Protein AF-A0A933LWR2-F1 (afdb_monomer_lite)

pLDDT: mean 73.99, std 21.01, range [32.38, 97.5]

Secondary structure (DSSP, 8-state):
----HHHHHHHHHHHTTSS-HHHHHHHHHHHHHHT-S-HHHHHHHTTSS-HHHHHHHHHHHHHHHHHHHHHHHHHHHHHTTSS-HHHHHHHHHHHHHHHHHH-PPPHHHHHHHTTSS-HHHHHHHHHHHHHHHHS-TT------PPPPPPP--------------STTTTTT-SS-GGGGSGGG--------------PPPPPPPPPPPPPPPPPPPPPPPPPPTT------PPPTTPPPPPPPPTT-------PPPPPPP--PPPPPPPPPPPPPPPPPPP-------

Foldseek 3Di:
DDDPPQVQLVVVCCVVVLAPPVRLVVLVVVCVVVVDDGSLVSCCVVVSDPPVSSVVSVVVVVLVVLVVVLVQLVVLCPVVVLADPVLLVVLVVVQVVCCVPPNGDRSVVSCVVVVSDDVVVSVVSVVVSVVVVPDDPPPPPDDDDDDDDDDDDDDDDDDDDDDDPVPVVVVPPPPDCVVVPPVVDDDDDDDDDDDDDDDDDDDDDDDDDDDDDPDDDDDDDDDDPPPPDPPPDDDPPDDDPDDDDPDDDPDPDDDPPDDPPDDDDDDDDDDDDDDDDDDDDDDDDDDDD

Sequence (289 aa):
MYEPPDLYVGRIAVYKGLVSLEAVRECLDELRRLARGTLAETLVARGLLTARVVESIQKARLLLQRRETDKALCEAALKRGLVGREALGRAIEEQKARYSREGYRSLVDLLVELGFLVWAQVESLERQVAAEKTSPPGAALALSPLPSPPVGASLSPGHPIGPDTDAFAAMVEGIPSDSLETWGSVPFASRPPTGPGGSLPPVSPPAPPLAPPPSPLAPPPPFPTWMGIPSALPPPGAAPPPAVPPGAPYGYGAYPPQPPPYVSPAPPPLAPGPPPLPPPKKRTRRRRR

Radius of gyration: 34.25 Å; chains: 1; bounding box: 91×75×99 Å

Structure (mmCIF, N/CA/C/O backbone):
data_AF-A0A933LWR2-F1
#
_entry.id   AF-A0A933LWR2-F1
#
loop_
_atom_site.group_PDB
_atom_site.id
_atom_site.type_symbol
_atom_site.label_atom_id
_atom_site.label_alt_id
_atom_site.label_comp_id
_atom_site.label_asym_id
_atom_site.label_entity_id
_atom_site.label_seq_id
_atom_site.pdbx_PDB_ins_code
_atom_site.Cartn_x
_atom_site.Cartn_y
_atom_site.Cartn_z
_atom_site.occupancy
_atom_site.B_iso_or_equiv
_atom_site.auth_seq_id
_atom_site.auth_comp_id
_atom_site.auth_asym_id
_atom_site.auth_atom_id
_atom_site.pdbx_PDB_model_num
ATOM 1 N N . MET A 1 1 ? -11.734 8.573 -8.642 1.00 46.00 1 MET A N 1
ATOM 2 C CA . MET A 1 1 ? -11.479 8.158 -10.040 1.00 46.00 1 MET A CA 1
ATOM 3 C C . MET A 1 1 ? -10.451 7.033 -10.027 1.00 46.00 1 MET A C 1
ATOM 5 O O . MET A 1 1 ? -9.487 7.153 -9.284 1.00 46.00 1 MET A O 1
ATOM 9 N N . TYR A 1 2 ? -10.654 5.934 -10.761 1.00 53.50 2 TYR A N 1
ATOM 10 C CA . TYR A 1 2 ? -9.651 4.863 -10.852 1.00 53.50 2 TYR A CA 1
ATOM 11 C C . TYR A 1 2 ? -8.592 5.260 -11.879 1.00 53.50 2 TYR A C 1
ATOM 13 O O . TYR A 1 2 ? -8.833 5.195 -13.082 1.00 53.50 2 TYR A O 1
ATOM 21 N N . GLU A 1 3 ? -7.432 5.705 -11.406 1.00 67.50 3 GLU A N 1
ATOM 22 C CA . GLU A 1 3 ? -6.283 5.925 -12.277 1.00 67.50 3 GLU A CA 1
ATOM 23 C C . GLU A 1 3 ? -5.780 4.562 -12.784 1.00 67.50 3 GLU A C 1
ATOM 25 O O . GLU A 1 3 ? -5.597 3.637 -11.978 1.00 67.50 3 GLU A O 1
ATOM 30 N N . PRO A 1 4 ? -5.586 4.388 -14.103 1.00 76.94 4 PRO A N 1
ATOM 31 C CA . PRO A 1 4 ? -5.108 3.128 -14.637 1.00 76.94 4 PRO A CA 1
ATOM 32 C C . PRO A 1 4 ? -3.735 2.790 -14.037 1.00 76.94 4 PRO A C 1
ATOM 34 O O . PRO A 1 4 ? -2.888 3.672 -13.859 1.00 76.94 4 PRO A O 1
ATOM 37 N N . PRO A 1 5 ? -3.503 1.505 -13.719 1.00 74.75 5 PRO A N 1
ATOM 38 C CA . PRO A 1 5 ? -2.351 1.056 -12.945 1.00 74.75 5 PRO A CA 1
ATOM 39 C C . PRO A 1 5 ? -0.999 1.449 -13.551 1.00 74.75 5 PRO A C 1
ATOM 41 O O . PRO A 1 5 ? -0.025 1.613 -12.817 1.00 74.75 5 PRO A O 1
ATOM 44 N N . ASP A 1 6 ? -0.964 1.626 -14.868 1.00 81.00 6 ASP A N 1
ATOM 45 C CA . ASP A 1 6 ? 0.243 1.905 -15.635 1.00 81.00 6 ASP A CA 1
ATOM 46 C C . ASP A 1 6 ? 0.705 3.361 -15.511 1.00 81.00 6 ASP A C 1
ATOM 48 O O . ASP A 1 6 ? 1.908 3.619 -15.478 1.00 81.00 6 ASP A O 1
ATOM 52 N N . LEU A 1 7 ? -0.223 4.316 -15.367 1.00 87.94 7 LEU A N 1
ATOM 53 C CA . LEU A 1 7 ? 0.121 5.738 -15.230 1.00 87.94 7 LEU A CA 1
ATOM 54 C C . LEU A 1 7 ? 0.794 6.037 -13.890 1.00 87.94 7 LEU A C 1
ATOM 56 O O . LEU A 1 7 ? 1.696 6.873 -13.819 1.00 87.94 7 LEU A O 1
ATOM 60 N N . TYR A 1 8 ? 0.429 5.287 -12.851 1.00 88.56 8 TYR A N 1
ATOM 61 C CA . TYR A 1 8 ? 1.014 5.424 -11.523 1.00 88.56 8 TYR A CA 1
ATOM 62 C C . TYR A 1 8 ? 2.534 5.204 -11.531 1.00 88.56 8 TYR A C 1
ATOM 64 O O . TYR A 1 8 ? 3.277 5.958 -10.899 1.00 88.56 8 TYR A O 1
ATOM 72 N N . VAL A 1 9 ? 3.011 4.198 -12.277 1.00 91.62 9 VAL A N 1
ATOM 73 C CA . VAL A 1 9 ? 4.448 3.891 -12.383 1.00 91.62 9 VAL A CA 1
ATOM 74 C C . VAL A 1 9 ? 5.190 5.033 -13.070 1.00 91.62 9 VAL A C 1
ATOM 76 O O . VAL A 1 9 ? 6.223 5.474 -12.568 1.00 91.62 9 VAL A O 1
ATOM 79 N N . GLY A 1 10 ? 4.632 5.557 -14.167 1.00 91.25 10 GLY A N 1
ATOM 80 C CA . GLY A 1 10 ? 5.184 6.717 -14.867 1.00 91.25 10 GLY A CA 1
ATOM 81 C C . GLY A 1 10 ? 5.260 7.951 -13.967 1.00 91.25 10 GLY A C 1
ATOM 82 O O . GLY A 1 10 ? 6.306 8.593 -13.892 1.00 91.25 10 GLY A O 1
ATOM 83 N N . ARG A 1 11 ? 4.195 8.241 -13.209 1.00 91.75 11 ARG A N 1
ATOM 84 C CA . ARG A 1 11 ? 4.161 9.384 -12.286 1.00 91.75 11 ARG A CA 1
ATOM 85 C C . ARG A 1 11 ? 5.209 9.271 -11.184 1.00 91.75 11 ARG A C 1
ATOM 87 O O . ARG A 1 11 ? 5.922 10.239 -10.933 1.00 91.75 11 ARG A O 1
ATOM 94 N N . ILE A 1 12 ? 5.330 8.110 -10.535 1.00 92.00 12 ILE A N 1
ATOM 95 C CA . ILE A 1 12 ? 6.345 7.917 -9.489 1.00 92.00 12 ILE A CA 1
ATOM 96 C C . ILE A 1 12 ? 7.756 8.008 -10.063 1.00 92.00 12 ILE A C 1
ATOM 98 O O . ILE A 1 12 ? 8.621 8.612 -9.431 1.00 92.00 12 ILE A O 1
ATOM 102 N N . ALA A 1 13 ? 7.990 7.447 -11.250 1.00 92.38 13 ALA A N 1
ATOM 103 C CA . ALA A 1 13 ? 9.289 7.526 -11.903 1.00 92.38 13 ALA A CA 1
ATOM 104 C C . ALA A 1 13 ? 9.706 8.981 -12.176 1.00 92.38 13 ALA A C 1
ATOM 106 O O . ALA A 1 13 ? 10.847 9.342 -11.891 1.00 92.38 13 ALA A O 1
ATOM 107 N N . VAL A 1 14 ? 8.777 9.828 -12.636 1.00 94.88 14 VAL A N 1
ATOM 108 C CA . VAL A 1 14 ? 9.021 11.268 -12.834 1.00 94.88 14 VAL A CA 1
ATOM 109 C C . VAL A 1 14 ? 9.229 11.985 -11.504 1.00 94.88 14 VAL A C 1
ATOM 111 O O . VAL A 1 14 ? 10.204 12.713 -11.345 1.00 94.88 14 VAL A O 1
ATOM 114 N N . TYR A 1 15 ? 8.360 11.744 -10.520 1.00 93.44 15 TYR A N 1
ATOM 115 C CA . TYR A 1 15 ? 8.446 12.381 -9.203 1.00 93.44 15 TYR A CA 1
ATOM 116 C C . TYR A 1 15 ? 9.764 12.069 -8.480 1.00 93.44 15 TYR A C 1
ATOM 118 O O . TYR A 1 15 ? 10.342 12.929 -7.823 1.00 93.44 15 TYR A O 1
ATOM 126 N N . LYS A 1 16 ? 10.268 10.839 -8.617 1.00 92.00 16 LYS A N 1
ATOM 127 C CA . LYS A 1 16 ? 11.558 10.418 -8.054 1.00 92.00 16 LYS A CA 1
ATOM 128 C C . LYS A 1 16 ? 12.762 10.824 -8.911 1.00 92.00 16 LYS A C 1
ATOM 130 O O . LYS A 1 16 ? 13.881 10.483 -8.542 1.00 92.00 16 LYS A O 1
ATOM 135 N N . GLY A 1 17 ? 12.551 11.513 -10.035 1.00 94.06 17 GLY A N 1
ATOM 136 C CA . GLY A 1 17 ? 13.617 11.922 -10.953 1.00 94.06 17 GLY A CA 1
ATOM 137 C C . GLY A 1 17 ? 14.320 10.753 -11.649 1.00 94.06 17 GLY A C 1
ATOM 138 O O . GLY A 1 17 ? 15.443 10.907 -12.112 1.00 94.06 17 GLY A O 1
ATOM 139 N N . LEU A 1 18 ? 13.686 9.576 -11.702 1.00 93.44 18 LEU A N 1
ATOM 140 C CA . LEU A 1 18 ? 14.246 8.378 -12.336 1.00 93.44 18 LEU A CA 1
ATOM 141 C C . LEU A 1 18 ? 14.130 8.441 -13.859 1.00 93.44 18 LEU A C 1
ATOM 143 O O . LEU A 1 18 ? 14.965 7.896 -14.571 1.00 93.44 18 LEU A O 1
ATOM 147 N N . VAL A 1 19 ? 13.072 9.085 -14.351 1.00 94.88 19 VAL A N 1
ATOM 148 C CA . VAL A 1 19 ? 12.774 9.229 -15.776 1.00 94.88 19 VAL A CA 1
ATOM 149 C C . VAL A 1 19 ? 12.281 10.651 -16.021 1.00 94.88 19 VAL A C 1
ATOM 151 O O . VAL A 1 19 ? 11.529 11.195 -15.212 1.00 94.88 19 VAL A O 1
ATOM 154 N N . SER A 1 20 ? 12.688 11.266 -17.131 1.00 96.12 20 SER A N 1
ATOM 155 C CA . SER A 1 20 ? 12.167 12.577 -17.518 1.00 96.12 20 SER A CA 1
ATOM 156 C C . SER A 1 20 ? 10.699 12.480 -17.944 1.00 96.12 20 SER A C 1
ATOM 158 O O . SER A 1 20 ? 10.240 11.462 -18.469 1.00 96.12 20 SER A O 1
ATOM 160 N N . LEU A 1 21 ? 9.946 13.567 -17.759 1.00 94.69 21 LEU A N 1
ATOM 161 C CA . LEU A 1 21 ? 8.554 13.636 -18.211 1.00 94.69 21 LEU A CA 1
ATOM 162 C C . LEU A 1 21 ? 8.436 13.392 -19.726 1.00 94.69 21 LEU A C 1
ATOM 164 O O . LEU A 1 21 ? 7.491 12.749 -20.179 1.00 94.69 21 LEU A O 1
ATOM 168 N N . GLU A 1 22 ? 9.407 13.879 -20.500 1.00 96.44 22 GLU A N 1
ATOM 169 C CA . GLU A 1 22 ? 9.480 13.689 -21.951 1.00 96.44 22 GLU A CA 1
ATOM 170 C C . GLU A 1 22 ? 9.646 12.215 -22.320 1.00 96.44 22 GLU A C 1
ATOM 172 O O . GLU A 1 22 ? 8.882 11.701 -23.133 1.00 96.44 22 GLU A O 1
ATOM 177 N N . ALA A 1 23 ? 10.546 11.496 -21.646 1.00 94.88 23 ALA A N 1
ATOM 178 C CA . ALA A 1 23 ? 10.748 10.074 -21.895 1.00 94.88 23 ALA A CA 1
ATOM 179 C C . ALA A 1 23 ? 9.494 9.245 -21.561 1.00 94.88 23 ALA A C 1
ATOM 181 O O . ALA A 1 23 ? 9.167 8.303 -22.284 1.00 94.88 23 ALA A O 1
ATOM 182 N N . VAL A 1 24 ? 8.741 9.613 -20.515 1.00 94.94 24 VAL A N 1
ATOM 183 C CA . VAL A 1 24 ? 7.447 8.972 -20.218 1.00 94.94 24 VAL A CA 1
ATOM 184 C C . VAL A 1 24 ? 6.411 9.260 -21.308 1.00 94.94 24 VAL A C 1
ATOM 186 O O . VAL A 1 24 ? 5.683 8.347 -21.701 1.00 94.94 24 VAL A O 1
ATOM 189 N N . ARG A 1 25 ? 6.350 10.494 -21.828 1.00 94.25 25 ARG A N 1
ATOM 190 C CA . ARG A 1 25 ? 5.450 10.857 -22.938 1.00 94.25 25 ARG A CA 1
ATOM 191 C C . ARG A 1 25 ? 5.766 10.061 -24.201 1.00 94.25 25 ARG A C 1
ATOM 193 O O . ARG A 1 25 ? 4.856 9.467 -24.769 1.00 94.25 25 ARG A O 1
ATOM 200 N N . GLU A 1 26 ? 7.039 9.964 -24.576 1.00 95.31 26 GLU A N 1
ATOM 201 C CA . GLU A 1 26 ? 7.461 9.150 -25.719 1.00 95.31 26 GLU A CA 1
ATOM 202 C C . GLU A 1 26 ? 7.068 7.678 -25.558 1.00 95.31 26 GLU A C 1
ATOM 204 O O . GLU A 1 26 ? 6.563 7.065 -26.497 1.00 95.31 26 GLU A O 1
ATOM 209 N N . CYS A 1 27 ? 7.249 7.112 -24.359 1.00 94.44 27 CYS A N 1
ATOM 210 C CA . CYS A 1 27 ? 6.855 5.730 -24.083 1.00 94.44 27 CYS A CA 1
ATOM 211 C C . CYS A 1 27 ? 5.338 5.529 -24.192 1.00 94.44 27 CYS A C 1
ATOM 213 O O . CYS A 1 27 ? 4.896 4.486 -24.667 1.00 94.44 27 CYS A O 1
ATOM 215 N N . LEU A 1 28 ? 4.532 6.508 -23.767 1.00 92.94 28 LEU A N 1
ATOM 216 C CA . LEU A 1 28 ? 3.073 6.467 -23.900 1.00 92.94 28 LEU A CA 1
ATOM 217 C C . LEU A 1 28 ? 2.621 6.573 -25.359 1.00 92.94 28 LEU A C 1
ATOM 219 O O . LEU A 1 28 ? 1.694 5.868 -25.761 1.00 92.94 28 LEU A O 1
ATOM 223 N N . ASP A 1 29 ? 3.268 7.418 -26.157 1.00 93.38 29 ASP A N 1
ATOM 224 C CA . ASP A 1 29 ? 2.978 7.518 -27.586 1.00 93.38 29 ASP A CA 1
ATOM 225 C C . ASP A 1 29 ? 3.373 6.232 -28.320 1.00 93.38 29 ASP A C 1
ATOM 227 O O . ASP A 1 29 ? 2.616 5.736 -29.155 1.00 93.38 29 ASP A O 1
ATOM 231 N N . GLU A 1 30 ? 4.499 5.618 -27.959 1.00 92.12 30 GLU A N 1
ATOM 232 C CA . GLU A 1 30 ? 4.903 4.310 -28.476 1.00 92.12 30 GLU A CA 1
ATOM 233 C C . GLU A 1 30 ? 3.924 3.199 -28.063 1.00 92.12 30 GLU A C 1
ATOM 235 O O . GLU A 1 30 ? 3.506 2.400 -28.903 1.00 92.12 30 GLU A O 1
ATOM 240 N N . LEU A 1 31 ? 3.451 3.209 -26.812 1.00 91.44 31 LEU A N 1
ATOM 241 C CA . LEU A 1 31 ? 2.421 2.290 -26.324 1.00 91.44 31 LEU A CA 1
ATOM 242 C C . LEU A 1 31 ? 1.109 2.429 -27.111 1.00 91.44 31 LEU A C 1
ATOM 244 O O . LEU A 1 31 ? 0.492 1.427 -27.472 1.00 91.44 31 LEU A O 1
ATOM 248 N N . ARG A 1 32 ? 0.702 3.664 -27.435 1.00 90.81 32 ARG A N 1
ATOM 249 C CA . ARG A 1 32 ? -0.470 3.941 -28.282 1.00 90.81 32 ARG A CA 1
ATOM 250 C C . ARG A 1 32 ? -0.280 3.445 -29.713 1.00 90.81 32 ARG A C 1
ATOM 252 O O . ARG A 1 32 ? -1.230 2.934 -30.297 1.00 90.81 32 ARG A O 1
ATOM 259 N N . ARG A 1 33 ? 0.928 3.571 -30.275 1.00 92.44 33 ARG A N 1
ATOM 260 C CA . ARG A 1 33 ? 1.246 3.098 -31.636 1.00 92.44 33 ARG A CA 1
ATOM 261 C C . ARG A 1 33 ? 1.260 1.576 -31.731 1.00 92.44 33 ARG A C 1
ATOM 263 O O . ARG A 1 33 ? 0.787 1.031 -32.723 1.00 92.44 33 ARG A O 1
ATOM 270 N N . LEU A 1 34 ? 1.800 0.899 -30.720 1.00 90.31 34 LEU A N 1
ATOM 271 C CA . LEU A 1 34 ? 1.896 -0.563 -30.680 1.00 90.31 34 LEU A CA 1
ATOM 272 C C . LEU A 1 34 ? 0.611 -1.230 -30.165 1.00 90.31 34 LEU A C 1
ATOM 274 O O . LEU A 1 34 ? 0.403 -2.417 -30.418 1.00 90.31 34 LEU A O 1
ATOM 278 N N . ALA A 1 35 ? -0.240 -0.476 -29.459 1.00 86.44 35 ALA A N 1
ATOM 279 C CA . ALA A 1 35 ? -1.489 -0.917 -28.833 1.00 86.44 35 ALA A CA 1
ATOM 280 C C . ALA A 1 35 ? -1.334 -2.179 -27.957 1.00 86.44 35 ALA A C 1
ATOM 282 O O . ALA A 1 35 ? -2.263 -2.982 -27.838 1.00 86.44 35 ALA A O 1
ATOM 283 N N . ARG A 1 36 ? -0.141 -2.398 -27.386 1.00 84.88 36 ARG A N 1
ATOM 284 C CA . ARG A 1 36 ? 0.216 -3.605 -26.628 1.00 84.88 36 ARG A CA 1
ATOM 285 C C . ARG A 1 36 ? 1.242 -3.300 -25.542 1.00 84.88 36 ARG A C 1
ATOM 287 O O . ARG A 1 36 ? 2.160 -2.521 -25.775 1.00 84.88 36 ARG A O 1
ATOM 294 N N . GLY A 1 37 ? 1.109 -4.006 -24.420 1.00 87.75 37 GLY A N 1
ATOM 295 C CA . GLY A 1 37 ? 2.012 -3.938 -23.269 1.00 87.75 37 GLY A CA 1
ATOM 296 C C . GLY A 1 37 ? 1.536 -2.974 -22.187 1.00 87.75 37 GLY A C 1
ATOM 297 O O . GLY A 1 37 ? 0.473 -2.361 -22.299 1.00 87.75 37 GLY A O 1
ATOM 298 N N . THR A 1 38 ? 2.337 -2.851 -21.136 1.00 92.88 38 THR A N 1
ATOM 299 C CA . THR A 1 38 ? 2.158 -1.853 -20.072 1.00 92.88 38 THR A CA 1
ATOM 300 C C . THR A 1 38 ? 3.220 -0.760 -20.182 1.00 92.88 38 THR A C 1
ATOM 302 O O . THR A 1 38 ? 4.317 -0.992 -20.693 1.00 92.88 38 THR A O 1
ATOM 305 N N . LEU A 1 39 ? 2.944 0.446 -19.668 1.00 93.06 39 LEU A N 1
ATOM 306 C CA . LEU A 1 39 ? 3.945 1.527 -19.641 1.00 93.06 39 LEU A CA 1
ATOM 307 C C . LEU A 1 39 ? 5.236 1.084 -18.930 1.00 93.06 39 LEU A C 1
ATOM 309 O O . LEU A 1 39 ? 6.336 1.446 -19.343 1.00 93.06 39 LEU A O 1
ATOM 313 N N . ALA A 1 40 ? 5.098 0.278 -17.875 1.00 93.69 40 ALA A N 1
ATOM 314 C CA . ALA A 1 40 ? 6.221 -0.261 -17.123 1.00 93.69 40 ALA A CA 1
ATOM 315 C C . ALA A 1 40 ? 7.123 -1.159 -17.988 1.00 93.69 40 ALA A C 1
ATOM 317 O O . ALA A 1 40 ? 8.344 -1.022 -17.934 1.00 93.69 40 ALA A O 1
ATOM 318 N N . GLU A 1 41 ? 6.541 -2.030 -18.816 1.00 94.38 41 GLU A N 1
ATOM 319 C CA . GLU A 1 41 ? 7.289 -2.874 -19.754 1.00 94.38 41 GLU A CA 1
ATOM 320 C C . GLU A 1 41 ? 8.050 -2.039 -20.784 1.00 94.38 41 GLU A C 1
ATOM 322 O O . GLU A 1 41 ? 9.229 -2.297 -21.017 1.00 94.38 41 GLU A O 1
ATOM 327 N N . THR A 1 42 ? 7.423 -1.003 -21.351 1.00 94.69 42 THR A N 1
ATOM 328 C CA . THR A 1 42 ? 8.072 -0.113 -22.329 1.00 94.69 42 THR A CA 1
ATOM 329 C C . THR A 1 42 ? 9.241 0.656 -21.710 1.00 94.69 42 THR A C 1
ATOM 331 O O . THR A 1 42 ? 10.313 0.752 -22.311 1.00 94.69 42 THR A O 1
ATOM 334 N N . LEU A 1 43 ? 9.077 1.157 -20.480 1.00 94.62 43 LEU A N 1
ATOM 335 C CA . LEU A 1 43 ? 10.143 1.848 -19.746 1.00 94.62 43 LEU A CA 1
ATOM 336 C C . LEU A 1 43 ? 11.324 0.920 -19.426 1.00 94.62 43 LEU A C 1
ATOM 338 O O . LEU A 1 43 ? 12.477 1.351 -19.486 1.00 94.62 43 LEU A O 1
ATOM 342 N N . VAL A 1 44 ? 11.054 -0.353 -19.122 1.00 96.50 44 VAL A N 1
ATOM 343 C CA . VAL A 1 44 ? 12.098 -1.367 -18.904 1.00 96.50 44 VAL A CA 1
ATOM 344 C C . VAL A 1 44 ? 12.773 -1.761 -20.214 1.00 96.50 44 VAL A C 1
ATOM 346 O O . VAL A 1 44 ? 13.997 -1.853 -20.262 1.00 96.50 44 VAL A O 1
ATOM 349 N N . ALA A 1 45 ? 12.008 -1.936 -21.293 1.00 94.69 45 ALA A N 1
ATOM 350 C CA . ALA A 1 45 ? 12.536 -2.280 -22.612 1.00 94.69 45 ALA A CA 1
ATOM 351 C C . ALA A 1 45 ? 13.483 -1.200 -23.162 1.00 94.69 45 ALA A C 1
ATOM 353 O O . ALA A 1 45 ? 14.484 -1.525 -23.794 1.00 94.69 45 ALA A O 1
ATOM 354 N N . ARG A 1 46 ? 13.208 0.078 -22.868 1.00 94.56 46 ARG A N 1
ATOM 355 C CA . ARG A 1 46 ? 14.087 1.210 -23.204 1.00 94.56 46 ARG A CA 1
ATOM 356 C C . ARG A 1 46 ? 15.280 1.384 -22.258 1.00 94.56 46 ARG A C 1
ATOM 358 O O . ARG A 1 46 ? 16.097 2.272 -22.476 1.00 94.56 46 ARG A O 1
ATOM 365 N N . GLY A 1 47 ? 15.383 0.576 -21.202 1.00 95.94 47 GLY A N 1
ATOM 366 C CA . GLY A 1 47 ? 16.445 0.693 -20.200 1.00 95.94 47 GLY A CA 1
ATOM 367 C C . GLY A 1 47 ? 16.340 1.939 -19.314 1.00 95.94 47 GLY A C 1
ATOM 368 O O . GLY A 1 47 ? 17.294 2.259 -18.613 1.00 95.94 47 GLY A O 1
ATOM 369 N N . LEU A 1 48 ? 15.194 2.633 -19.325 1.00 95.88 48 LEU A N 1
ATOM 370 C CA . LEU A 1 48 ? 14.946 3.817 -18.492 1.00 95.88 48 LEU A CA 1
ATOM 371 C C . LEU A 1 48 ? 14.662 3.429 -17.038 1.00 95.88 48 LEU A C 1
ATOM 373 O O . LEU A 1 48 ? 15.006 4.155 -16.111 1.00 95.88 48 LEU A O 1
ATOM 377 N N . LEU A 1 49 ? 14.039 2.268 -16.836 1.00 96.06 49 LEU A N 1
ATOM 378 C CA . LEU A 1 49 ? 13.823 1.672 -15.524 1.00 96.06 49 LEU A CA 1
ATOM 379 C C . LEU A 1 49 ? 14.379 0.251 -15.495 1.00 96.06 49 LEU A C 1
ATOM 381 O O . LEU A 1 49 ? 14.315 -0.487 -16.474 1.00 96.06 49 LEU A O 1
ATOM 385 N N . THR A 1 50 ? 14.879 -0.171 -14.337 1.00 96.56 50 THR A N 1
ATOM 386 C CA . THR A 1 50 ? 15.194 -1.585 -14.108 1.00 96.56 50 THR A CA 1
ATOM 387 C C . THR A 1 50 ? 13.956 -2.320 -13.603 1.00 96.56 50 THR A C 1
ATOM 389 O O . THR A 1 50 ? 13.134 -1.750 -12.882 1.00 96.56 50 THR A O 1
ATOM 392 N N . ALA A 1 51 ? 13.841 -3.616 -13.911 1.00 94.62 51 ALA A N 1
ATOM 393 C CA . ALA A 1 51 ? 12.735 -4.448 -13.425 1.00 94.62 51 ALA A CA 1
ATOM 394 C C . ALA A 1 51 ? 12.593 -4.409 -11.888 1.00 94.62 51 ALA A C 1
ATOM 396 O O . ALA A 1 51 ? 11.482 -4.386 -11.367 1.00 94.62 51 ALA A O 1
ATOM 397 N N . ARG A 1 52 ? 13.716 -4.296 -11.160 1.00 94.50 52 ARG A N 1
ATOM 398 C CA . ARG A 1 52 ? 13.736 -4.150 -9.693 1.00 94.50 52 ARG A CA 1
ATOM 399 C C . ARG A 1 52 ? 13.071 -2.859 -9.210 1.00 94.50 52 ARG A C 1
ATOM 401 O O . ARG A 1 52 ? 12.413 -2.863 -8.174 1.00 94.50 52 ARG A O 1
ATOM 408 N N . VAL A 1 53 ? 13.248 -1.759 -9.940 1.00 94.12 53 VAL A N 1
ATOM 409 C CA . VAL A 1 53 ? 12.628 -0.467 -9.610 1.00 94.12 53 VAL A CA 1
ATOM 410 C C . VAL A 1 53 ? 11.132 -0.499 -9.902 1.00 94.12 53 VAL A C 1
ATOM 412 O O . VAL A 1 53 ? 10.340 -0.007 -9.109 1.00 94.12 53 VAL A O 1
ATOM 415 N N . VAL A 1 54 ? 10.719 -1.130 -11.001 1.00 93.94 54 VAL A N 1
ATOM 416 C CA . VAL A 1 54 ? 9.289 -1.335 -11.271 1.00 93.94 54 VAL A CA 1
ATOM 417 C C . VAL A 1 54 ? 8.645 -2.166 -10.159 1.00 93.94 54 VAL A C 1
ATOM 419 O O . VAL A 1 54 ? 7.599 -1.783 -9.636 1.00 93.94 54 VAL A O 1
ATOM 422 N N . GLU A 1 55 ? 9.291 -3.255 -9.740 1.00 93.06 55 GLU A N 1
ATOM 423 C CA . GLU A 1 55 ? 8.805 -4.100 -8.647 1.00 93.06 55 GLU A CA 1
ATOM 424 C C . GLU A 1 55 ? 8.712 -3.326 -7.320 1.00 93.06 55 GLU A C 1
ATOM 426 O O . GLU A 1 55 ? 7.729 -3.463 -6.589 1.00 93.06 55 GLU A O 1
ATOM 431 N N . SER A 1 56 ? 9.691 -2.469 -7.005 1.00 91.81 56 SER A N 1
ATOM 432 C CA . SER A 1 56 ? 9.652 -1.656 -5.784 1.00 91.81 56 SER A CA 1
ATOM 433 C C . SER A 1 56 ? 8.529 -0.614 -5.811 1.00 91.81 56 SER A C 1
ATOM 435 O O . SER A 1 56 ? 7.847 -0.435 -4.801 1.00 91.81 56 SER A O 1
ATOM 437 N N . ILE A 1 57 ? 8.268 0.011 -6.964 1.00 90.81 57 ILE A N 1
ATOM 438 C CA . ILE A 1 57 ? 7.148 0.945 -7.155 1.00 90.81 57 ILE A CA 1
ATOM 439 C C . ILE A 1 57 ? 5.804 0.221 -6.999 1.00 90.81 57 ILE A C 1
ATOM 441 O O . ILE A 1 57 ? 4.904 0.723 -6.323 1.00 90.81 57 ILE A O 1
ATOM 445 N N . GLN A 1 58 ? 5.662 -0.974 -7.576 1.00 90.94 58 GLN A N 1
ATOM 446 C CA . GLN A 1 58 ? 4.450 -1.784 -7.430 1.00 90.94 58 GLN A CA 1
ATOM 447 C C . GLN A 1 58 ? 4.220 -2.209 -5.975 1.00 90.94 58 GLN A C 1
ATOM 449 O O . GLN A 1 58 ? 3.105 -2.076 -5.468 1.00 90.94 58 GLN A O 1
ATOM 454 N N . LYS A 1 59 ? 5.272 -2.641 -5.265 1.00 89.56 59 LYS A N 1
ATOM 455 C CA . LYS A 1 59 ? 5.200 -2.936 -3.824 1.00 89.56 59 LYS A CA 1
ATOM 456 C C . LYS A 1 59 ? 4.784 -1.706 -3.019 1.00 89.56 59 LYS A C 1
ATOM 458 O O . LYS A 1 59 ? 3.898 -1.809 -2.176 1.00 89.56 59 LYS A O 1
ATOM 463 N N . ALA A 1 60 ? 5.366 -0.540 -3.304 1.00 87.94 60 ALA A N 1
ATOM 464 C CA . ALA A 1 60 ? 4.998 0.710 -2.642 1.00 87.94 60 ALA A CA 1
ATOM 465 C C . ALA A 1 60 ? 3.519 1.064 -2.863 1.00 87.94 60 ALA A C 1
ATOM 467 O O . ALA A 1 60 ? 2.830 1.442 -1.918 1.00 87.94 60 ALA A O 1
ATOM 468 N N . ARG A 1 61 ? 3.002 0.868 -4.081 1.00 88.94 61 ARG A N 1
ATOM 469 C CA . ARG A 1 61 ? 1.582 1.072 -4.388 1.00 88.94 61 ARG A CA 1
ATOM 470 C C . ARG A 1 61 ? 0.672 0.152 -3.580 1.00 88.94 61 ARG A C 1
ATOM 472 O O . ARG A 1 61 ? -0.305 0.626 -3.012 1.00 88.94 61 ARG A O 1
ATOM 479 N N . LEU A 1 62 ? 0.984 -1.144 -3.523 1.00 88.94 62 LEU A N 1
ATOM 480 C CA . LEU A 1 62 ? 0.195 -2.109 -2.751 1.00 88.94 62 LEU A CA 1
ATOM 481 C C . LEU A 1 62 ? 0.177 -1.750 -1.261 1.00 88.94 62 LEU A C 1
ATOM 483 O O . LEU A 1 62 ? -0.864 -1.845 -0.617 1.00 88.94 62 LEU A O 1
ATOM 487 N N . LEU A 1 63 ? 1.307 -1.285 -0.722 1.00 88.31 63 LEU A N 1
ATOM 488 C CA . LEU A 1 63 ? 1.384 -0.806 0.658 1.00 88.31 63 LEU A CA 1
ATOM 489 C C . LEU A 1 63 ? 0.525 0.441 0.890 1.00 88.31 63 LEU A C 1
ATOM 491 O O . LEU A 1 63 ? -0.156 0.517 1.908 1.00 88.31 63 LEU A O 1
ATOM 495 N N . LEU A 1 64 ? 0.526 1.399 -0.040 1.00 88.81 64 LEU A N 1
ATOM 496 C CA . LEU A 1 64 ? -0.327 2.588 0.049 1.00 88.81 64 LEU A CA 1
ATOM 497 C C . LEU A 1 64 ? -1.810 2.224 -0.023 1.00 88.81 64 LEU A C 1
ATOM 499 O O . LEU A 1 64 ? -2.577 2.658 0.829 1.00 88.81 64 LEU A O 1
ATOM 503 N N . GLN A 1 65 ? -2.192 1.350 -0.953 1.00 90.06 65 GLN A N 1
ATOM 504 C CA . GLN A 1 65 ? -3.563 0.856 -1.049 1.00 90.06 65 GLN A CA 1
ATOM 505 C C . GLN A 1 65 ? -3.992 0.145 0.243 1.00 90.06 65 GLN A C 1
ATOM 507 O O . GLN A 1 65 ? -5.099 0.365 0.726 1.00 90.06 65 GLN A O 1
ATOM 512 N N . ARG A 1 66 ? -3.102 -0.659 0.844 1.00 90.56 66 ARG A N 1
ATOM 513 C CA . ARG A 1 66 ? -3.363 -1.316 2.133 1.00 90.56 66 ARG A CA 1
ATOM 514 C C . ARG A 1 66 ? -3.505 -0.309 3.280 1.00 90.56 66 ARG A C 1
ATOM 516 O O . ARG A 1 66 ? -4.361 -0.479 4.140 1.00 90.56 66 ARG A O 1
ATOM 523 N N . ARG A 1 67 ? -2.717 0.770 3.282 1.00 90.25 67 ARG A N 1
ATOM 524 C CA . ARG A 1 67 ? -2.858 1.869 4.255 1.00 90.25 67 ARG A CA 1
ATOM 525 C C . ARG A 1 67 ? -4.176 2.616 4.096 1.00 90.25 67 ARG A C 1
ATOM 527 O O . ARG A 1 67 ? -4.800 2.948 5.095 1.00 90.25 67 ARG A O 1
ATOM 534 N N . GLU A 1 68 ? -4.612 2.873 2.867 1.00 90.75 68 GLU A N 1
ATOM 535 C CA . GLU A 1 68 ? -5.905 3.509 2.596 1.00 90.75 68 GLU A CA 1
ATOM 536 C C . GLU A 1 68 ? -7.071 2.634 3.066 1.00 90.75 68 GLU A C 1
ATOM 538 O O . GLU A 1 68 ? -8.015 3.139 3.674 1.00 90.75 68 GLU A O 1
ATOM 543 N N . THR A 1 69 ? -7.002 1.317 2.835 1.00 91.62 69 THR A N 1
ATOM 544 C CA . THR A 1 69 ? -8.011 0.387 3.358 1.00 91.62 69 THR A CA 1
ATOM 545 C C . THR A 1 69 ? -7.993 0.337 4.879 1.00 91.62 69 THR A C 1
ATOM 547 O O . THR A 1 69 ? -9.057 0.422 5.487 1.00 91.62 69 THR A O 1
ATOM 550 N N . ASP A 1 70 ? -6.810 0.279 5.495 1.00 93.56 70 ASP A N 1
ATOM 551 C CA . ASP A 1 70 ? -6.665 0.289 6.953 1.00 93.56 70 ASP A CA 1
ATOM 552 C C . ASP A 1 70 ? -7.232 1.584 7.550 1.00 93.56 70 ASP A C 1
ATOM 554 O O . ASP A 1 70 ? -7.979 1.537 8.525 1.00 93.56 70 ASP A O 1
ATOM 558 N N . LYS A 1 71 ? -6.944 2.739 6.935 1.00 93.19 71 LYS A N 1
ATOM 559 C CA . LYS A 1 71 ? -7.476 4.043 7.346 1.00 93.19 71 LYS A CA 1
ATOM 560 C C . LYS A 1 71 ? -9.001 4.056 7.287 1.00 93.19 71 LYS A C 1
ATOM 562 O O . LYS A 1 71 ? -9.633 4.408 8.278 1.00 93.19 71 LYS A O 1
ATOM 567 N N . ALA A 1 72 ? -9.589 3.619 6.174 1.00 93.44 72 ALA A N 1
ATOM 568 C CA . ALA A 1 72 ? -11.041 3.563 6.023 1.00 93.44 72 ALA A CA 1
ATOM 569 C C . ALA A 1 72 ? -11.698 2.635 7.062 1.00 93.44 72 ALA A C 1
ATOM 571 O O . ALA A 1 72 ? -12.730 2.980 7.638 1.00 93.44 72 ALA A O 1
ATOM 572 N N . LEU A 1 73 ? -11.088 1.479 7.344 1.00 94.94 73 LEU A N 1
ATOM 573 C CA . LEU A 1 73 ? -11.579 0.544 8.360 1.00 94.94 73 LEU A CA 1
ATOM 574 C C . LEU A 1 73 ? -11.459 1.119 9.775 1.00 94.94 73 LEU A C 1
ATOM 576 O O . LEU A 1 73 ? -12.398 1.003 10.560 1.00 94.94 73 LEU A O 1
ATOM 580 N N . CYS A 1 74 ? -10.350 1.788 10.093 1.00 94.56 74 CYS A N 1
ATOM 581 C CA . CYS A 1 74 ? -10.152 2.427 11.394 1.00 94.56 74 CYS A CA 1
ATOM 582 C C . CYS A 1 74 ? -11.101 3.611 11.600 1.00 94.56 74 CYS A C 1
ATOM 584 O O . CYS A 1 74 ? -11.661 3.766 12.683 1.00 94.56 74 CYS A O 1
ATOM 586 N N . GLU A 1 75 ? -11.347 4.414 10.565 1.00 95.38 75 GLU A N 1
ATOM 587 C CA . GLU A 1 75 ? -12.357 5.474 10.598 1.00 95.38 75 GLU A CA 1
ATOM 588 C C . GLU A 1 75 ? -13.763 4.904 10.808 1.00 95.38 75 GLU A C 1
ATOM 590 O O . GLU A 1 75 ? -14.517 5.420 11.633 1.00 95.38 75 GLU A O 1
ATOM 595 N N . ALA A 1 76 ? -14.116 3.816 10.120 1.00 95.12 76 ALA A N 1
ATOM 596 C CA . ALA A 1 76 ? -15.391 3.136 10.327 1.00 95.12 76 ALA A CA 1
ATOM 597 C C . ALA A 1 76 ? -15.511 2.552 11.748 1.00 95.12 76 ALA A C 1
ATOM 599 O O . ALA A 1 76 ? -16.576 2.642 12.364 1.00 95.12 76 ALA A O 1
ATOM 600 N N . ALA A 1 77 ? -14.424 2.006 12.301 1.00 96.31 77 ALA A N 1
ATOM 601 C CA . ALA A 1 77 ? -14.380 1.495 13.669 1.00 96.31 77 ALA A CA 1
ATOM 602 C C . ALA A 1 77 ? -14.545 2.618 14.709 1.00 96.31 77 ALA A C 1
ATOM 604 O O . ALA A 1 77 ? -15.313 2.458 15.661 1.00 96.31 77 ALA A O 1
ATOM 605 N N . LEU A 1 78 ? -13.895 3.770 14.495 1.00 96.38 78 LEU A N 1
ATOM 606 C CA . LEU A 1 78 ? -14.033 4.970 15.327 1.00 96.38 78 LEU A CA 1
ATOM 607 C C . LEU A 1 78 ? -15.457 5.533 15.280 1.00 96.38 78 LEU A C 1
ATOM 609 O O . LEU A 1 78 ? -16.043 5.798 16.326 1.00 96.38 78 LEU A O 1
ATOM 613 N N . LYS A 1 79 ? -16.040 5.680 14.081 1.00 96.06 79 LYS A N 1
ATOM 614 C CA . LYS A 1 79 ? -17.410 6.196 13.894 1.00 96.06 79 LYS A CA 1
ATOM 615 C C . LYS A 1 79 ? -18.457 5.358 14.630 1.00 96.06 79 LYS A C 1
ATOM 617 O O . LYS A 1 79 ? -19.478 5.890 15.050 1.00 96.06 79 LYS A O 1
ATOM 622 N N . ARG A 1 80 ? -18.209 4.056 14.790 1.00 95.00 80 ARG A N 1
ATOM 623 C CA . ARG A 1 80 ? -19.101 3.126 15.498 1.00 95.00 80 ARG A CA 1
ATOM 624 C C . ARG A 1 80 ? -18.790 2.965 16.982 1.00 95.00 80 ARG A C 1
ATOM 626 O O . ARG A 1 80 ? -19.510 2.239 17.658 1.00 95.00 80 ARG A O 1
ATOM 633 N N . GLY A 1 81 ? -17.723 3.590 17.476 1.00 96.50 81 GLY A N 1
ATOM 634 C CA . GLY A 1 81 ? -17.275 3.420 18.857 1.00 96.50 81 GLY A CA 1
ATOM 635 C C . GLY A 1 81 ? -16.768 2.011 19.175 1.00 96.50 81 GLY A C 1
ATOM 636 O O . GLY A 1 81 ? -16.729 1.641 20.342 1.00 96.50 81 GLY A O 1
ATOM 637 N N . LEU A 1 82 ? -16.384 1.219 18.164 1.00 96.38 82 LEU A N 1
ATOM 638 C CA . LEU A 1 82 ? -15.795 -0.111 18.379 1.00 96.38 82 LEU A CA 1
ATOM 639 C C . LEU A 1 82 ? -14.371 -0.008 18.929 1.00 96.38 82 LEU A C 1
ATOM 641 O O . LEU A 1 82 ? -13.934 -0.853 19.699 1.00 96.38 82 LEU A O 1
ATOM 645 N N . VAL A 1 83 ? -13.652 1.041 18.529 1.00 97.25 83 VAL A N 1
ATOM 646 C CA . VAL A 1 83 ? -12.282 1.323 18.958 1.00 97.25 83 VAL A CA 1
ATOM 647 C C . VAL A 1 83 ? -12.221 2.771 19.426 1.00 97.25 83 VAL A C 1
ATOM 649 O O . VAL A 1 83 ? -12.729 3.663 18.751 1.00 97.25 83 VAL A O 1
ATOM 652 N N . GLY A 1 84 ? -11.606 3.015 20.584 1.00 96.94 84 GLY A N 1
ATOM 653 C CA . GLY A 1 84 ? -11.324 4.366 21.071 1.00 96.94 84 GLY A CA 1
ATOM 654 C C . GLY A 1 84 ? -10.078 4.971 20.416 1.00 96.94 84 GLY A C 1
ATOM 655 O O . GLY A 1 84 ? -9.192 4.250 19.954 1.00 96.94 84 GLY A O 1
ATOM 656 N N . ARG A 1 85 ? -9.953 6.305 20.426 1.00 96.38 85 ARG A N 1
ATOM 657 C CA . ARG A 1 85 ? -8.768 6.998 19.874 1.00 96.38 85 ARG A CA 1
ATOM 658 C C . ARG A 1 85 ? -7.459 6.543 20.526 1.00 96.38 85 ARG A C 1
ATOM 660 O O . ARG A 1 85 ? -6.452 6.427 19.839 1.00 96.38 85 ARG A O 1
ATOM 667 N N . GLU A 1 86 ? -7.483 6.238 21.821 1.00 96.81 86 GLU A N 1
ATOM 668 C CA . GLU A 1 86 ? -6.310 5.746 22.555 1.00 96.81 86 GLU A CA 1
ATOM 669 C C . GLU A 1 86 ? -5.860 4.360 22.083 1.00 96.81 86 GLU A C 1
ATOM 671 O O . GLU A 1 86 ? -4.669 4.135 21.875 1.00 96.81 86 GLU A O 1
ATOM 676 N N . ALA A 1 87 ? -6.806 3.440 21.872 1.00 96.25 87 ALA A N 1
ATOM 677 C CA . ALA A 1 87 ? -6.524 2.099 21.367 1.00 96.25 87 ALA A CA 1
ATOM 678 C C . ALA A 1 87 ? -5.925 2.153 19.955 1.00 96.25 87 ALA A C 1
ATOM 680 O O . ALA A 1 87 ? -4.926 1.491 19.677 1.00 96.25 87 ALA A O 1
ATOM 681 N N . LEU A 1 88 ? -6.479 3.014 19.094 1.00 96.50 88 LEU A N 1
ATOM 682 C CA . LEU A 1 88 ? -5.926 3.264 17.767 1.00 96.50 88 LEU A CA 1
ATOM 683 C C . LEU A 1 88 ? -4.521 3.881 17.837 1.00 96.50 88 LEU A C 1
ATOM 685 O O . LEU A 1 88 ? -3.629 3.448 17.113 1.00 96.50 88 LEU A O 1
ATOM 689 N N . GLY A 1 89 ? -4.300 4.847 18.735 1.00 96.06 89 GLY A N 1
ATOM 690 C CA . GLY A 1 89 ? -2.984 5.445 18.968 1.00 96.06 89 GLY A CA 1
ATOM 691 C C . GLY A 1 89 ? -1.938 4.408 19.385 1.00 96.06 89 GLY A C 1
ATOM 692 O O . GLY A 1 89 ? -0.855 4.362 18.806 1.00 96.06 89 GLY A O 1
ATOM 693 N N . ARG A 1 90 ? -2.286 3.509 20.317 1.00 96.12 90 ARG A N 1
ATOM 694 C CA . ARG A 1 90 ? -1.414 2.391 20.721 1.00 96.12 90 ARG A CA 1
ATOM 695 C C . ARG A 1 90 ? -1.106 1.452 19.558 1.00 96.12 90 ARG A C 1
ATOM 697 O O . ARG A 1 90 ? 0.048 1.082 19.376 1.00 96.12 90 ARG A O 1
ATOM 704 N N . ALA A 1 91 ? -2.110 1.097 18.756 1.00 96.75 91 ALA A N 1
ATOM 705 C CA . ALA A 1 91 ? -1.915 0.233 17.596 1.00 96.75 91 ALA A CA 1
ATOM 706 C C . ALA A 1 91 ? -0.991 0.871 16.541 1.00 96.75 91 ALA A C 1
ATOM 708 O O . ALA A 1 91 ? -0.167 0.173 15.956 1.00 96.75 91 ALA A O 1
ATOM 709 N N . ILE A 1 92 ? -1.075 2.190 16.329 1.00 95.00 92 ILE A N 1
ATOM 710 C CA . ILE A 1 92 ? -0.187 2.916 15.408 1.00 95.00 92 ILE A CA 1
ATOM 711 C C . ILE A 1 92 ? 1.257 2.925 15.923 1.00 95.00 92 ILE A C 1
ATOM 713 O O . ILE A 1 92 ? 2.183 2.689 15.147 1.00 95.00 92 ILE A O 1
ATOM 717 N N . GLU A 1 93 ? 1.473 3.188 17.213 1.00 95.44 93 GLU A N 1
ATOM 718 C CA . GLU A 1 93 ? 2.821 3.160 17.795 1.00 95.44 93 GLU A CA 1
ATOM 719 C C . GLU A 1 93 ? 3.431 1.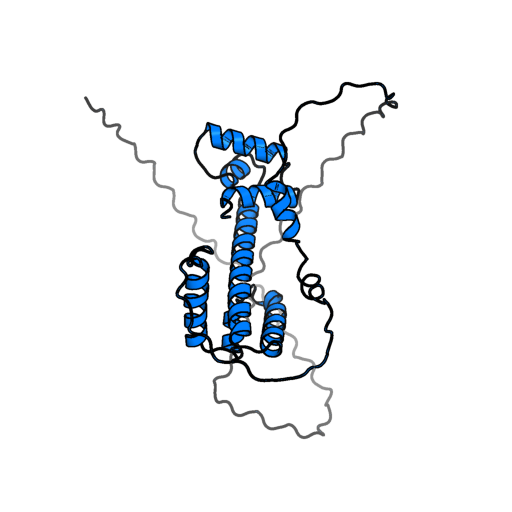751 17.739 1.00 95.44 93 GLU A C 1
ATOM 721 O O . GLU A 1 93 ? 4.587 1.593 17.343 1.00 95.44 93 GLU A O 1
ATOM 726 N N . GLU A 1 94 ? 2.635 0.713 18.003 1.00 95.25 94 GLU A N 1
ATOM 727 C CA . GLU A 1 94 ? 3.062 -0.681 17.843 1.00 95.25 94 GLU A CA 1
ATOM 728 C C . GLU A 1 94 ? 3.395 -1.005 16.374 1.00 95.25 94 GLU A C 1
ATOM 730 O O . GLU A 1 94 ? 4.415 -1.633 16.082 1.00 95.25 94 GLU A O 1
ATOM 735 N N . GLN A 1 95 ? 2.588 -0.518 15.423 1.00 94.81 95 GLN A N 1
ATOM 736 C CA . GLN A 1 95 ? 2.853 -0.670 13.990 1.00 94.81 95 GLN A CA 1
ATOM 737 C C . GLN A 1 95 ? 4.191 -0.035 13.601 1.00 94.81 95 GLN A C 1
ATOM 739 O O . GLN A 1 95 ? 4.976 -0.656 12.883 1.00 94.81 95 GLN A O 1
ATOM 744 N N . LYS A 1 96 ? 4.478 1.182 14.085 1.00 93.19 96 LYS A N 1
ATOM 745 C CA . LYS A 1 96 ? 5.758 1.871 13.852 1.00 93.19 96 LYS A CA 1
ATOM 746 C C . LYS A 1 96 ? 6.926 1.092 14.454 1.00 93.19 96 LYS A C 1
ATOM 748 O O . LYS A 1 96 ? 7.940 0.912 13.780 1.00 93.19 96 LYS A O 1
ATOM 753 N N . ALA A 1 97 ? 6.777 0.596 15.683 1.00 94.38 97 ALA A N 1
ATOM 754 C CA . ALA A 1 97 ? 7.808 -0.180 16.366 1.00 94.38 97 ALA A CA 1
ATOM 755 C C . ALA A 1 97 ? 8.136 -1.490 15.625 1.00 94.38 97 ALA A C 1
ATOM 757 O O . ALA A 1 97 ? 9.309 -1.853 15.490 1.00 94.38 97 ALA A O 1
ATOM 758 N N . ARG A 1 98 ? 7.116 -2.179 15.095 1.00 94.19 98 ARG A N 1
ATOM 759 C CA . ARG A 1 98 ? 7.288 -3.433 14.344 1.00 94.19 98 ARG A CA 1
ATOM 760 C C . ARG A 1 98 ? 7.726 -3.232 12.901 1.00 94.19 98 ARG A C 1
ATOM 762 O O . ARG A 1 98 ? 8.413 -4.102 12.368 1.00 94.19 98 ARG A O 1
ATOM 769 N N . TYR A 1 99 ? 7.408 -2.094 12.281 1.00 90.88 99 TYR A N 1
ATOM 770 C CA . TYR A 1 99 ? 7.728 -1.832 10.875 1.00 90.88 99 TYR A CA 1
ATOM 771 C C . TYR A 1 99 ? 9.216 -2.020 10.558 1.00 90.88 99 TYR A C 1
ATOM 773 O O . TYR A 1 99 ? 9.564 -2.637 9.553 1.00 90.88 99 TYR A O 1
ATOM 781 N N . SER A 1 100 ? 10.097 -1.559 11.448 1.00 85.38 100 SER A N 1
ATOM 782 C CA . SER A 1 100 ? 11.549 -1.686 11.279 1.00 85.38 100 SER A CA 1
ATOM 783 C C . SER A 1 100 ? 12.071 -3.123 11.404 1.00 85.38 100 SER A C 1
ATOM 785 O O . SER A 1 100 ? 13.188 -3.392 10.971 1.00 85.38 100 SER A O 1
ATOM 787 N N . ARG A 1 101 ? 11.305 -4.041 12.011 1.00 91.88 101 ARG A N 1
ATOM 788 C CA . ARG A 1 101 ? 11.733 -5.421 12.307 1.00 91.88 101 ARG A CA 1
ATOM 789 C C . ARG A 1 101 ? 11.076 -6.454 11.395 1.00 91.88 101 ARG A C 1
ATOM 791 O O . ARG A 1 101 ? 11.755 -7.331 10.877 1.00 91.88 101 ARG A O 1
ATOM 798 N N . GLU A 1 102 ? 9.765 -6.345 11.209 1.00 92.06 102 GLU A N 1
ATOM 799 C CA . GLU A 1 102 ? 8.930 -7.358 10.546 1.00 92.06 102 GLU A CA 1
ATOM 800 C C . GLU A 1 102 ? 8.326 -6.857 9.226 1.00 92.06 102 GLU A C 1
ATOM 802 O O . GLU A 1 102 ? 7.742 -7.631 8.468 1.00 92.06 102 GLU A O 1
ATOM 807 N N . GLY A 1 103 ? 8.473 -5.563 8.927 1.00 88.44 103 GLY A N 1
ATOM 808 C CA . GLY A 1 103 ? 7.826 -4.917 7.792 1.00 88.44 103 GLY A CA 1
ATOM 809 C C . GLY A 1 103 ? 6.386 -4.490 8.087 1.00 88.44 103 GLY A C 1
ATOM 810 O O . GLY A 1 103 ? 5.965 -4.336 9.233 1.00 88.44 103 GLY A O 1
ATOM 811 N N . TYR A 1 104 ? 5.619 -4.223 7.030 1.00 88.69 104 TYR A N 1
ATOM 812 C CA . TYR A 1 104 ? 4.272 -3.670 7.164 1.00 88.69 104 TYR A CA 1
ATOM 813 C C . TYR A 1 104 ? 3.252 -4.713 7.648 1.00 88.69 104 TYR A C 1
ATOM 815 O O . TYR A 1 104 ? 2.933 -5.669 6.937 1.00 88.69 104 TYR A O 1
ATOM 823 N N . ARG A 1 105 ? 2.665 -4.458 8.819 1.00 92.81 105 ARG A N 1
ATOM 824 C CA . ARG A 1 105 ? 1.475 -5.136 9.359 1.00 92.81 105 ARG A CA 1
ATOM 825 C C . ARG A 1 105 ? 0.242 -4.255 9.163 1.00 92.81 105 ARG A C 1
ATOM 827 O O . ARG A 1 105 ? 0.373 -3.036 9.246 1.00 92.81 105 ARG A O 1
ATOM 834 N N . SER A 1 106 ? -0.930 -4.844 8.902 1.00 94.00 106 SER A N 1
ATOM 835 C CA . SER A 1 106 ? -2.173 -4.058 8.857 1.00 94.00 106 SER A CA 1
ATOM 836 C C . SER A 1 106 ? -2.509 -3.547 10.252 1.00 94.00 106 SER A C 1
ATOM 838 O O . SER A 1 106 ? -2.308 -4.243 11.249 1.00 94.00 106 SER A O 1
ATOM 840 N N . LEU A 1 107 ? -3.030 -2.324 10.313 1.00 94.75 107 LEU A N 1
ATOM 841 C CA . LEU A 1 107 ? -3.474 -1.729 11.569 1.00 94.75 107 LEU A CA 1
ATOM 842 C C . LEU A 1 107 ? -4.656 -2.501 12.178 1.00 94.75 107 LEU A C 1
ATOM 844 O O . LEU A 1 107 ? -4.781 -2.581 13.396 1.00 94.75 107 LEU A O 1
ATOM 848 N N . VAL A 1 108 ? -5.484 -3.119 11.332 1.00 95.19 108 VAL A N 1
ATOM 849 C CA . VAL A 1 108 ? -6.628 -3.935 11.749 1.00 95.19 108 VAL A CA 1
ATOM 850 C C . VAL A 1 108 ? -6.159 -5.228 12.411 1.00 95.19 108 VAL A C 1
ATOM 852 O O . VAL A 1 108 ? -6.630 -5.551 13.499 1.00 95.19 108 VAL A O 1
ATOM 855 N N . ASP A 1 109 ? -5.171 -5.906 11.817 1.00 95.56 109 ASP A N 1
ATOM 856 C CA . ASP A 1 109 ? -4.546 -7.095 12.413 1.00 95.56 109 ASP A CA 1
ATOM 857 C C . ASP A 1 109 ? -3.978 -6.768 13.803 1.00 95.56 109 ASP A C 1
ATOM 859 O O . ASP A 1 109 ? -4.194 -7.513 14.755 1.00 95.56 109 ASP A O 1
ATOM 863 N N . LEU A 1 110 ? -3.303 -5.619 13.947 1.00 96.38 110 LEU A N 1
ATOM 864 C CA . LEU A 1 110 ? -2.749 -5.178 15.232 1.00 96.38 110 LEU A CA 1
ATOM 865 C C . LEU A 1 110 ? -3.838 -4.868 16.263 1.00 96.38 110 LEU A C 1
ATOM 867 O O . LEU A 1 110 ? -3.679 -5.206 17.431 1.00 96.38 110 LEU A O 1
ATOM 871 N N . LEU A 1 111 ? -4.955 -4.258 15.859 1.00 96.62 111 LEU A N 1
ATOM 872 C CA . LEU A 1 111 ? -6.085 -4.017 16.761 1.00 96.62 111 LEU A CA 1
ATOM 873 C C . LEU A 1 111 ? -6.710 -5.324 17.265 1.00 96.62 111 LEU A C 1
ATOM 875 O O . LEU A 1 111 ? -7.145 -5.379 18.416 1.00 96.62 111 LEU A O 1
ATOM 879 N N . VAL A 1 112 ? -6.727 -6.372 16.439 1.00 97.50 112 VAL A N 1
ATOM 880 C CA . VAL A 1 112 ? -7.179 -7.705 16.852 1.00 97.50 112 VAL A CA 1
ATOM 881 C C . VAL A 1 112 ? -6.150 -8.391 17.753 1.00 97.50 112 VAL A C 1
ATOM 883 O O . VAL A 1 112 ? -6.519 -8.925 18.796 1.00 97.50 112 VAL A O 1
ATOM 886 N N . GLU A 1 113 ? -4.860 -8.333 17.409 1.00 96.75 113 GLU A N 1
ATOM 887 C CA . GLU A 1 113 ? -3.774 -8.886 18.234 1.00 96.75 113 GLU A CA 1
ATOM 888 C C . GLU A 1 113 ? -3.720 -8.250 19.632 1.00 96.75 113 GLU A C 1
ATOM 890 O O . GLU A 1 113 ? -3.483 -8.942 20.619 1.00 96.75 113 GLU A O 1
ATOM 895 N N . LEU A 1 114 ? -3.974 -6.942 19.730 1.00 95.94 114 LEU A N 1
ATOM 896 C CA . LEU A 1 114 ? -4.025 -6.206 20.997 1.00 95.94 114 LEU A CA 1
ATOM 897 C C . LEU A 1 114 ? -5.349 -6.402 21.760 1.00 95.94 114 LEU A C 1
ATOM 899 O O . LEU A 1 114 ? -5.498 -5.882 22.865 1.00 95.94 114 LEU A O 1
ATOM 903 N N . GLY A 1 115 ? -6.309 -7.139 21.191 1.00 97.00 115 GLY A N 1
ATOM 904 C CA . GLY A 1 115 ? -7.595 -7.450 21.818 1.00 97.00 115 GLY A CA 1
ATOM 905 C C . GLY A 1 115 ? -8.610 -6.304 21.813 1.00 97.00 115 GLY A C 1
ATOM 906 O O . GLY A 1 115 ? -9.607 -6.376 22.528 1.00 97.00 115 GLY A O 1
ATOM 907 N N . PHE A 1 116 ? -8.386 -5.250 21.023 1.00 96.94 116 PHE A N 1
ATOM 908 C CA . PHE A 1 116 ? -9.335 -4.139 20.882 1.00 96.94 116 PHE A CA 1
ATOM 909 C C . PHE A 1 116 ? -10.476 -4.450 19.913 1.00 96.94 116 PHE A C 1
ATOM 911 O O . PHE A 1 116 ? -11.548 -3.861 20.022 1.00 96.94 116 PHE A O 1
ATOM 918 N N . LEU A 1 117 ? -10.248 -5.359 18.964 1.00 96.56 117 LEU A N 1
ATOM 919 C CA . LEU A 1 117 ? -11.253 -5.833 18.018 1.00 96.56 117 LEU A CA 1
ATOM 920 C C . LEU A 1 117 ? -11.307 -7.358 17.999 1.00 96.56 117 LEU A C 1
ATOM 922 O O . LEU A 1 117 ? -10.304 -8.042 18.177 1.00 96.56 117 LEU A O 1
ATOM 926 N N . VAL A 1 118 ? -12.490 -7.891 17.710 1.00 97.38 118 VAL A N 1
ATOM 927 C CA . VAL A 1 118 ? -12.687 -9.312 17.398 1.00 97.38 118 VAL A CA 1
ATOM 928 C C . VAL A 1 118 ? -12.775 -9.480 15.881 1.00 97.38 118 VAL A C 1
ATOM 930 O O . VAL A 1 118 ? -13.386 -8.653 15.206 1.00 97.38 118 VAL A O 1
ATOM 933 N N . TRP A 1 119 ? -12.248 -10.578 15.330 1.00 96.38 119 TRP A N 1
ATOM 934 C CA . TRP A 1 119 ? -12.313 -10.877 13.888 1.00 96.38 119 TRP A CA 1
ATOM 935 C C . TRP A 1 119 ? -13.726 -10.762 13.290 1.00 96.38 119 TRP A C 1
ATOM 937 O O . TRP A 1 119 ? -13.895 -10.213 12.206 1.00 96.38 119 TRP A O 1
ATOM 947 N N . ALA A 1 120 ? -14.762 -11.174 14.026 1.00 96.94 120 ALA A N 1
ATOM 948 C CA . ALA A 1 120 ? -16.152 -11.022 13.590 1.00 96.94 120 ALA A CA 1
ATOM 949 C C . ALA A 1 120 ? -16.569 -9.548 13.384 1.00 96.94 120 ALA A C 1
ATOM 951 O O . ALA A 1 120 ? -17.350 -9.235 12.484 1.00 96.94 120 ALA A O 1
ATOM 952 N N . GLN A 1 121 ? -16.039 -8.626 14.196 1.00 95.81 121 GLN A N 1
ATOM 953 C CA . GLN A 1 121 ? -16.279 -7.187 14.044 1.00 95.81 121 GLN A CA 1
ATOM 954 C C . GLN A 1 121 ? -15.530 -6.628 12.834 1.00 95.81 121 GLN A C 1
ATOM 956 O O . GLN A 1 121 ? -16.070 -5.771 12.136 1.00 95.81 121 GLN A O 1
ATOM 961 N N . VAL A 1 122 ? -14.324 -7.137 12.563 1.00 96.25 122 VAL A N 1
ATOM 962 C CA . VAL A 1 122 ? -13.541 -6.785 11.371 1.00 96.25 122 VAL A CA 1
ATOM 963 C C . VAL A 1 122 ? -14.286 -7.185 10.100 1.00 96.25 122 VAL A C 1
ATOM 965 O O . VAL A 1 122 ? -14.515 -6.330 9.250 1.00 96.25 122 VAL A O 1
ATOM 968 N N . GLU A 1 123 ? -14.771 -8.425 10.003 1.00 95.94 123 GLU A N 1
ATOM 969 C CA . GLU A 1 123 ? -15.556 -8.864 8.840 1.00 95.94 123 GLU A CA 1
ATOM 970 C C . GLU A 1 123 ? -16.820 -8.013 8.638 1.00 95.94 123 GLU A C 1
ATOM 972 O O . GLU A 1 123 ? -17.182 -7.665 7.511 1.00 95.94 123 GLU A O 1
ATOM 977 N N . SER A 1 124 ? -17.506 -7.653 9.729 1.00 94.94 124 SER A N 1
ATOM 978 C CA . SER A 1 124 ? -18.669 -6.763 9.660 1.00 94.94 124 SER A CA 1
ATOM 979 C C . SER A 1 124 ? -18.283 -5.369 9.154 1.00 94.94 124 SER A C 1
ATOM 981 O O . SER A 1 124 ? -18.987 -4.809 8.310 1.00 94.94 124 SER A O 1
ATOM 983 N N . LEU A 1 125 ? -17.169 -4.812 9.642 1.00 94.88 125 LEU A N 1
ATOM 984 C CA . LEU A 1 125 ? -16.630 -3.524 9.203 1.00 94.88 125 LEU A CA 1
ATOM 985 C C . LEU A 1 125 ? -16.276 -3.551 7.715 1.00 94.88 125 LEU A C 1
ATOM 987 O O . LEU A 1 125 ? -16.681 -2.646 6.990 1.00 94.88 125 LEU A O 1
ATOM 991 N N . GLU A 1 126 ? -15.596 -4.594 7.244 1.00 95.00 126 GLU A N 1
ATOM 992 C CA . GLU A 1 126 ? -15.219 -4.756 5.839 1.00 95.00 126 GLU A CA 1
ATOM 993 C C . GLU A 1 126 ? -16.435 -4.821 4.917 1.00 95.00 126 GLU A C 1
ATOM 995 O O . GLU A 1 126 ? -16.493 -4.090 3.925 1.00 95.00 126 GLU A O 1
ATOM 1000 N N . ARG A 1 127 ? -17.450 -5.624 5.269 1.00 94.12 127 ARG A N 1
ATOM 1001 C CA . ARG A 1 127 ? -18.710 -5.690 4.508 1.00 94.12 127 ARG A CA 1
ATOM 1002 C C . ARG A 1 127 ? -19.390 -4.329 4.434 1.00 94.12 127 ARG A C 1
ATOM 1004 O O . ARG A 1 127 ? -19.927 -3.965 3.392 1.00 94.12 127 ARG A O 1
ATOM 1011 N N . GLN A 1 128 ? -19.354 -3.564 5.519 1.00 92.19 128 GLN A N 1
ATOM 1012 C CA . GLN A 1 128 ? -19.995 -2.255 5.572 1.00 92.19 128 GLN A CA 1
ATOM 1013 C C . GLN A 1 128 ? -19.212 -1.180 4.814 1.00 92.19 128 GLN A C 1
ATOM 1015 O O . GLN A 1 128 ? -19.828 -0.393 4.107 1.00 92.19 128 GLN A O 1
ATOM 1020 N N . VAL A 1 129 ? -17.879 -1.169 4.890 1.00 92.94 129 VAL A N 1
ATOM 1021 C CA . VAL A 1 129 ? -17.045 -0.264 4.079 1.00 92.94 129 VAL A CA 1
ATOM 1022 C C . VAL A 1 129 ? -17.180 -0.601 2.591 1.00 92.94 129 VAL A C 1
ATOM 1024 O O . VAL A 1 129 ? -17.223 0.300 1.753 1.00 92.94 129 VAL A O 1
ATOM 1027 N N . ALA A 1 130 ? -17.302 -1.884 2.241 1.00 91.75 130 ALA A N 1
ATOM 1028 C CA . ALA A 1 130 ? -17.599 -2.305 0.874 1.00 91.75 130 ALA A CA 1
ATOM 1029 C C . ALA A 1 130 ? -18.995 -1.842 0.420 1.00 91.75 130 ALA A C 1
ATOM 1031 O O . ALA A 1 130 ? -19.130 -1.338 -0.697 1.00 91.75 130 ALA A O 1
ATOM 1032 N N . ALA A 1 131 ? -20.011 -1.957 1.284 1.00 91.00 131 ALA A N 1
ATOM 1033 C CA . ALA A 1 131 ? -21.370 -1.483 1.018 1.00 91.00 131 ALA A CA 1
ATOM 1034 C C . ALA A 1 131 ? -21.435 0.047 0.854 1.00 91.00 131 ALA A C 1
ATOM 1036 O O . ALA A 1 131 ? -22.087 0.546 -0.058 1.00 91.00 131 ALA A O 1
ATOM 1037 N N . GLU A 1 132 ? -20.712 0.801 1.682 1.00 87.69 132 GLU A N 1
ATOM 1038 C CA . GLU A 1 132 ? -20.647 2.265 1.598 1.00 87.69 132 GLU A CA 1
ATOM 1039 C C . GLU A 1 132 ? -19.958 2.723 0.305 1.00 87.69 132 GLU A C 1
ATOM 1041 O O . GLU A 1 132 ? -20.434 3.642 -0.353 1.00 87.69 132 GLU A O 1
ATOM 1046 N N . LYS A 1 133 ? -18.903 2.022 -0.135 1.00 85.25 133 LYS A N 1
ATOM 1047 C CA . LYS A 1 133 ? -18.241 2.286 -1.427 1.00 85.25 133 LYS A CA 1
ATOM 1048 C C . LYS A 1 133 ? -19.099 1.944 -2.645 1.00 85.25 133 LYS A C 1
ATOM 1050 O O . LYS A 1 133 ? -18.880 2.513 -3.712 1.00 85.25 133 LYS A O 1
ATOM 1055 N N . THR A 1 134 ? -20.013 0.984 -2.518 1.00 83.06 134 THR A N 1
ATOM 1056 C CA . THR A 1 134 ? -20.896 0.556 -3.616 1.00 83.06 134 THR A CA 1
ATOM 1057 C C . THR A 1 134 ? -22.217 1.315 -3.654 1.00 83.06 134 THR A C 1
ATOM 1059 O O . THR A 1 134 ? -22.895 1.268 -4.679 1.00 83.06 134 THR A O 1
ATOM 1062 N N . SER A 1 135 ? -22.567 2.056 -2.600 1.00 75.12 135 SER A N 1
ATOM 1063 C CA . SER A 1 135 ? -23.745 2.917 -2.609 1.00 75.12 135 SER A CA 1
ATOM 1064 C C . SER A 1 135 ? -23.437 4.218 -3.366 1.00 75.12 135 SER A C 1
ATOM 1066 O O . SER A 1 135 ? -22.569 4.984 -2.941 1.00 75.12 135 SER A O 1
ATOM 1068 N N . PRO A 1 136 ? -24.092 4.492 -4.510 1.00 63.66 136 PRO A N 1
ATOM 1069 C CA . PRO A 1 136 ? -23.830 5.704 -5.270 1.00 63.66 136 PRO A CA 1
ATOM 1070 C C . PRO A 1 136 ? -24.245 6.945 -4.456 1.00 63.66 136 PRO A C 1
ATOM 1072 O O . PRO A 1 136 ? -25.341 6.958 -3.888 1.00 63.66 136 PRO A O 1
ATOM 1075 N N . PRO A 1 137 ? -23.441 8.027 -4.453 1.00 56.62 137 PRO A N 1
ATOM 1076 C CA . PRO A 1 137 ? -23.700 9.262 -3.698 1.00 56.62 137 PRO A CA 1
ATOM 1077 C C . PRO A 1 137 ? -24.867 10.117 -4.249 1.00 56.62 137 PRO A C 1
ATOM 1079 O O . PRO A 1 137 ? -24.846 11.338 -4.160 1.00 56.62 137 PRO A O 1
ATOM 1082 N N . GLY A 1 138 ? -25.898 9.496 -4.833 1.00 50.97 138 GLY A N 1
ATOM 1083 C CA . GLY A 1 138 ? -26.983 10.184 -5.542 1.00 50.97 138 GLY A CA 1
ATOM 1084 C C . GLY A 1 138 ? -28.379 9.573 -5.407 1.00 50.97 138 GLY A C 1
ATOM 1085 O O . GLY A 1 138 ? -29.325 10.144 -5.935 1.00 50.97 138 GLY A O 1
ATOM 1086 N N . ALA A 1 139 ? -28.567 8.470 -4.673 1.00 51.22 139 ALA A N 1
ATOM 1087 C CA . ALA A 1 139 ? -29.909 7.926 -4.410 1.00 51.22 139 ALA A CA 1
ATOM 1088 C C . ALA A 1 139 ? -30.621 8.609 -3.217 1.00 51.22 139 ALA A C 1
ATOM 1090 O O . ALA A 1 139 ? -31.506 8.027 -2.599 1.00 51.22 139 ALA A O 1
ATOM 1091 N N . ALA A 1 140 ? -30.245 9.851 -2.894 1.00 51.50 140 ALA A N 1
ATOM 1092 C CA . ALA A 1 140 ? -30.884 10.689 -1.876 1.00 51.50 140 ALA A CA 1
ATOM 1093 C C . ALA A 1 140 ? -31.926 11.658 -2.474 1.00 51.50 140 ALA A C 1
ATOM 1095 O O . ALA A 1 140 ? -32.130 12.750 -1.954 1.00 51.50 140 ALA A O 1
ATOM 1096 N N . LEU A 1 141 ? -32.595 11.272 -3.566 1.00 49.69 141 LEU A N 1
ATOM 1097 C CA . LEU A 1 141 ? -33.750 11.992 -4.113 1.00 49.69 141 LEU A CA 1
ATOM 1098 C C . LEU A 1 141 ? -34.894 11.021 -4.431 1.00 49.69 141 LEU A C 1
ATOM 1100 O O . LEU A 1 141 ? -35.250 10.793 -5.581 1.00 49.69 141 LEU A O 1
ATOM 1104 N N . ALA A 1 142 ? -35.493 10.467 -3.383 1.00 49.16 142 ALA A N 1
ATOM 1105 C CA . ALA A 1 142 ? -36.904 10.100 -3.389 1.00 49.16 142 ALA A CA 1
ATOM 1106 C C . ALA A 1 142 ? -37.439 10.302 -1.969 1.00 49.16 142 ALA A C 1
ATOM 1108 O O . ALA A 1 142 ? -37.333 9.442 -1.098 1.00 49.16 142 ALA A O 1
ATOM 1109 N N . LEU A 1 143 ? -37.945 11.512 -1.746 1.00 51.88 143 LEU A N 1
ATOM 1110 C CA . LEU A 1 143 ? -38.711 11.929 -0.582 1.00 51.88 143 LEU A CA 1
ATOM 1111 C C . LEU A 1 143 ? -39.765 10.873 -0.219 1.00 51.88 143 LEU A C 1
ATOM 1113 O O . LEU A 1 143 ? -40.719 10.668 -0.964 1.00 51.88 143 LEU A O 1
ATOM 1117 N N . SER A 1 144 ? -39.636 10.267 0.957 1.00 46.34 144 SER A N 1
ATOM 1118 C CA . SER A 1 144 ? -40.808 9.880 1.742 1.00 46.34 144 SER A CA 1
ATOM 1119 C C . SER A 1 144 ? -40.902 10.874 2.902 1.00 46.34 144 SER A C 1
ATOM 1121 O O . SER A 1 144 ? -39.980 10.920 3.718 1.00 46.34 144 SER A O 1
ATOM 1123 N N . PRO A 1 145 ? -41.934 11.735 2.948 1.00 51.69 145 PRO A N 1
ATOM 1124 C CA . PRO A 1 145 ? -42.069 12.733 3.998 1.00 51.69 145 PRO A CA 1
ATOM 1125 C C . PRO A 1 145 ? -42.296 12.049 5.350 1.00 51.69 145 PRO A C 1
ATOM 1127 O O . PRO A 1 145 ? -43.210 11.241 5.513 1.00 51.69 145 PRO A O 1
ATOM 1130 N N . LEU A 1 146 ? -41.438 12.382 6.313 1.00 46.75 146 LEU A N 1
ATOM 1131 C CA . LEU A 1 146 ? -41.574 12.006 7.715 1.00 46.75 146 LEU A CA 1
ATOM 1132 C C . LEU A 1 146 ? -42.724 12.826 8.343 1.00 46.75 146 LEU A C 1
ATOM 1134 O O . LEU A 1 146 ? -42.764 14.041 8.134 1.00 46.75 146 LEU A O 1
ATOM 1138 N N . PRO A 1 147 ? -43.645 12.219 9.112 1.00 52.44 147 PRO A N 1
ATOM 1139 C CA . PRO A 1 147 ? -44.659 12.961 9.854 1.00 52.44 147 PRO A CA 1
ATOM 1140 C C . PRO A 1 147 ? -44.021 13.735 11.019 1.00 52.44 147 PRO A C 1
ATOM 1142 O O . PRO A 1 147 ? -43.284 13.182 11.834 1.00 52.44 147 PRO A O 1
ATOM 1145 N N . SER A 1 148 ? -44.308 15.032 11.073 1.00 54.31 148 SER A N 1
ATOM 1146 C CA . SER A 1 148 ? -43.810 15.998 12.055 1.00 54.31 148 SER A CA 1
ATOM 1147 C C . SER A 1 148 ? -44.245 15.672 13.496 1.00 54.31 148 SER A C 1
ATOM 1149 O O . SER A 1 148 ? -45.439 15.466 13.721 1.00 54.31 148 SER A O 1
ATOM 1151 N N . PRO A 1 149 ? -43.350 15.724 14.501 1.00 61.59 149 PRO A N 1
ATOM 1152 C CA . PRO A 1 149 ? -43.748 15.868 15.901 1.00 61.59 149 PRO A CA 1
ATOM 1153 C C . PRO A 1 149 ? -43.974 17.350 16.281 1.00 61.59 149 PRO A C 1
ATOM 1155 O O . PRO A 1 149 ? -43.351 18.239 15.692 1.00 61.59 149 PRO A O 1
ATOM 1158 N N . PRO A 1 150 ? -44.865 17.642 17.251 1.00 59.16 150 PRO A N 1
ATOM 1159 C CA . PRO A 1 150 ? -45.223 19.003 17.622 1.00 59.16 150 PRO A CA 1
ATOM 1160 C C . PRO A 1 150 ? -44.168 19.694 18.496 1.00 59.16 150 PRO A C 1
ATOM 1162 O O . PRO A 1 150 ? -43.423 19.084 19.259 1.00 59.16 150 PRO A O 1
ATOM 1165 N N . VAL A 1 151 ? -44.171 21.014 18.343 1.00 55.88 151 VAL A N 1
ATOM 1166 C CA . VAL A 1 151 ? -43.326 22.042 18.952 1.00 55.88 151 VAL A CA 1
ATOM 1167 C C . VAL A 1 151 ? -43.487 22.110 20.473 1.00 55.88 151 VAL A C 1
ATOM 1169 O O . VAL A 1 151 ? -44.608 22.146 20.975 1.00 55.88 151 VAL A O 1
ATOM 1172 N N . GLY A 1 152 ? -42.374 22.275 21.193 1.00 41.75 152 GLY A N 1
ATOM 1173 C CA . GLY A 1 152 ? -42.396 22.775 22.568 1.00 41.75 152 GLY A CA 1
ATOM 1174 C C . GLY A 1 152 ? -41.012 22.970 23.188 1.00 41.75 152 GLY A C 1
ATOM 1175 O O . GLY A 1 152 ? -40.453 21.991 23.653 1.00 41.75 152 GLY A O 1
ATOM 1176 N N . ALA A 1 153 ? -40.559 24.239 23.245 1.00 40.31 153 ALA A N 1
ATOM 1177 C CA . ALA A 1 153 ? -39.683 24.852 24.272 1.00 40.31 153 ALA A CA 1
ATOM 1178 C C . ALA A 1 153 ? -38.273 24.233 24.517 1.00 40.31 153 ALA A C 1
ATOM 1180 O O . ALA A 1 153 ? -38.094 23.032 24.493 1.00 40.31 153 ALA A O 1
ATOM 1181 N N . SER A 1 154 ? -37.186 24.925 24.871 1.00 39.88 154 SER A N 1
ATOM 1182 C CA . SER A 1 154 ? -36.848 26.324 25.150 1.00 39.88 154 SER A CA 1
ATOM 1183 C C . SER A 1 154 ? -35.351 26.346 25.570 1.00 39.88 154 SER A C 1
ATOM 1185 O O . SER A 1 154 ? -34.938 25.467 26.316 1.00 39.88 154 SER A O 1
ATOM 1187 N N . LEU A 1 155 ? -34.593 27.359 25.114 1.00 39.88 155 LEU A N 1
ATOM 1188 C CA . LEU A 1 155 ? -33.375 27.986 25.699 1.00 39.88 155 LEU A CA 1
ATOM 1189 C C . LEU A 1 155 ? -32.029 27.208 25.866 1.00 39.88 155 LEU A C 1
ATOM 1191 O O . LEU A 1 155 ? -31.871 26.407 26.776 1.00 39.88 155 LEU A O 1
ATOM 1195 N N . SER A 1 156 ? -31.056 27.569 24.997 1.00 41.59 156 SER A N 1
ATOM 1196 C CA . SER A 1 156 ? -29.630 28.020 25.153 1.00 41.59 156 SER A CA 1
ATOM 1197 C C . SER A 1 156 ? -28.828 27.833 26.473 1.00 41.59 156 SER A C 1
ATOM 1199 O O . SER A 1 156 ? -29.458 27.638 27.504 1.00 41.59 156 SER A O 1
ATOM 1201 N N . PRO A 1 157 ? -27.477 28.076 26.549 1.00 50.25 157 PRO A N 1
ATOM 1202 C CA . PRO A 1 157 ? -26.477 28.487 25.527 1.00 50.25 157 PRO A CA 1
ATOM 1203 C C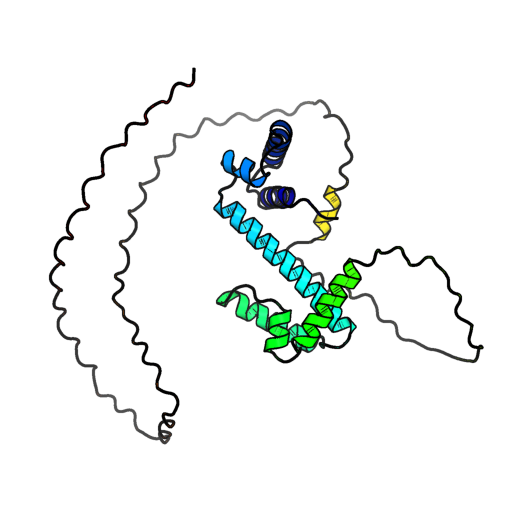 . PRO A 1 157 ? -25.089 27.764 25.561 1.00 50.25 157 PRO A C 1
ATOM 1205 O O . PRO A 1 157 ? -24.634 27.283 26.589 1.00 50.25 157 PRO A O 1
ATOM 1208 N N . GLY A 1 158 ? -24.342 27.877 24.451 1.00 35.62 158 GLY A N 1
ATOM 1209 C CA . GLY A 1 158 ? -22.908 28.227 24.446 1.00 35.62 158 GLY A CA 1
ATOM 1210 C C . GLY A 1 158 ? -21.856 27.141 24.714 1.00 35.62 158 GLY A C 1
ATOM 1211 O O . GLY A 1 158 ? -21.677 26.731 25.851 1.00 35.62 158 GLY A O 1
ATOM 1212 N N . HIS A 1 159 ? -21.053 26.818 23.692 1.00 38.41 159 HIS A N 1
ATOM 1213 C CA . HIS A 1 159 ? -19.579 26.790 23.755 1.00 38.41 159 HIS A CA 1
ATOM 1214 C C . HIS A 1 159 ? -19.004 26.821 22.322 1.00 38.41 159 HIS A C 1
ATOM 1216 O O . HIS A 1 159 ? -19.461 26.048 21.477 1.00 38.41 159 HIS A O 1
ATOM 1222 N N . PRO A 1 160 ? -18.032 27.701 22.017 1.00 50.88 160 PRO A N 1
ATOM 1223 C CA . PRO A 1 160 ? -17.328 27.700 20.743 1.00 50.88 160 PRO A CA 1
ATOM 1224 C C . PRO A 1 160 ? -16.167 26.701 20.818 1.00 50.88 160 PRO A C 1
ATOM 1226 O O . PRO A 1 160 ? -15.327 26.794 21.710 1.00 50.88 160 PRO A O 1
ATOM 1229 N N . ILE A 1 161 ? -16.090 25.758 19.882 1.00 40.28 161 ILE A N 1
ATOM 1230 C CA . ILE A 1 161 ? -14.863 24.991 19.643 1.00 40.28 161 ILE A CA 1
ATOM 1231 C C . ILE A 1 161 ? -14.447 25.296 18.211 1.00 40.28 161 ILE A C 1
ATOM 1233 O O . ILE A 1 161 ? -15.176 25.008 17.263 1.00 40.28 161 ILE A O 1
ATOM 1237 N N . GLY A 1 162 ? -13.321 25.998 18.110 1.00 32.72 162 GLY A N 1
ATOM 1238 C CA . GLY A 1 162 ? -12.716 26.445 16.868 1.00 32.72 162 GLY A CA 1
ATOM 1239 C C . GLY A 1 162 ? -12.153 25.304 16.010 1.00 32.72 162 GLY A C 1
ATOM 1240 O O . GLY A 1 162 ? -12.187 24.135 16.402 1.00 32.72 162 GLY A O 1
ATOM 1241 N N . PRO A 1 163 ? -11.665 25.655 14.811 1.00 45.12 163 PRO A N 1
ATOM 1242 C CA . PRO A 1 163 ? -11.152 24.717 13.827 1.00 45.12 163 PRO A CA 1
ATOM 1243 C C . PRO A 1 163 ? -9.717 24.300 14.173 1.00 45.12 163 PRO A C 1
ATOM 1245 O O . PRO A 1 163 ? -8.797 25.095 14.046 1.00 45.12 163 PRO A O 1
ATOM 1248 N N . ASP A 1 164 ? -9.527 23.038 14.552 1.00 35.56 164 ASP A N 1
ATOM 1249 C CA . ASP A 1 164 ? -8.209 22.393 14.641 1.00 35.56 164 ASP A CA 1
ATOM 1250 C C . ASP A 1 164 ? -8.262 21.022 13.948 1.00 35.56 164 ASP A C 1
ATOM 1252 O O . ASP A 1 164 ? -8.095 19.955 14.541 1.00 35.56 164 ASP A O 1
ATOM 1256 N N . THR A 1 165 ? -8.553 21.047 12.647 1.00 43.00 165 THR A N 1
ATOM 1257 C CA . THR A 1 165 ? -8.439 19.886 11.747 1.00 43.00 165 THR A CA 1
ATOM 1258 C C . THR A 1 165 ? -7.032 19.705 11.163 1.00 43.00 165 THR A C 1
ATOM 1260 O O . THR A 1 165 ? -6.799 18.720 10.469 1.00 43.00 165 THR A O 1
ATOM 1263 N N . ASP A 1 166 ? -6.072 20.583 11.477 1.00 41.31 166 ASP A N 1
ATOM 1264 C CA . ASP A 1 166 ? -4.757 20.615 10.812 1.00 41.31 166 ASP A CA 1
ATOM 1265 C C . ASP A 1 166 ? -3.627 19.846 11.518 1.00 41.31 166 ASP A C 1
ATOM 1267 O O . ASP A 1 166 ? -2.631 19.482 10.892 1.00 41.31 166 ASP A O 1
ATOM 1271 N N . ALA A 1 167 ? -3.769 19.484 12.796 1.00 39.75 167 ALA A N 1
ATOM 1272 C CA . ALA A 1 167 ? -2.689 18.784 13.505 1.00 39.75 167 ALA A CA 1
ATOM 1273 C C . ALA A 1 167 ? -2.531 17.303 13.085 1.00 39.75 167 ALA A C 1
ATOM 1275 O O . ALA A 1 167 ? -1.451 16.728 13.224 1.00 39.75 167 ALA A O 1
ATOM 1276 N N . PHE A 1 168 ? -3.585 16.676 12.543 1.00 38.44 168 PHE A N 1
ATOM 1277 C CA . PHE A 1 168 ? -3.539 15.283 12.070 1.00 38.44 168 PHE A CA 1
ATOM 1278 C C . PHE A 1 168 ? -3.142 15.171 10.586 1.00 38.44 168 PHE A C 1
ATOM 1280 O O . PHE A 1 168 ? -2.598 14.145 10.176 1.00 38.44 168 PHE A O 1
ATOM 1287 N N . ALA A 1 169 ? -3.353 16.232 9.796 1.00 39.12 169 ALA A N 1
ATOM 1288 C CA . ALA A 1 169 ? -2.868 16.336 8.420 1.00 39.12 169 ALA A CA 1
ATOM 1289 C C . ALA A 1 169 ? -1.339 16.529 8.390 1.00 39.12 169 ALA A C 1
ATOM 1291 O O . ALA A 1 169 ? -0.633 15.770 7.725 1.00 39.12 169 ALA A O 1
ATOM 1292 N N . ALA A 1 170 ? -0.811 17.421 9.233 1.00 37.06 170 ALA A N 1
ATOM 1293 C CA . ALA A 1 170 ? 0.615 17.755 9.265 1.00 37.06 170 ALA A CA 1
ATOM 1294 C C . ALA A 1 170 ? 1.544 16.599 9.697 1.00 37.06 170 ALA A C 1
ATOM 1296 O O . ALA A 1 170 ? 2.720 16.582 9.339 1.00 37.06 170 ALA A O 1
ATOM 1297 N N . MET A 1 171 ? 1.047 15.603 10.445 1.00 39.34 171 MET A N 1
ATOM 1298 C CA . MET A 1 171 ? 1.867 14.465 10.899 1.00 39.34 171 MET A CA 1
ATOM 1299 C C . MET A 1 171 ? 1.909 13.291 9.899 1.00 39.34 171 MET A C 1
ATOM 1301 O O . MET A 1 171 ? 2.726 12.382 10.056 1.00 39.34 171 MET A O 1
ATOM 1305 N N . VAL A 1 172 ? 1.042 13.304 8.874 1.00 44.16 172 VAL A N 1
ATOM 1306 C CA . VAL A 1 172 ? 0.897 12.246 7.849 1.00 44.16 172 VAL A CA 1
ATOM 1307 C C . VAL A 1 172 ? 1.349 12.724 6.451 1.00 44.16 172 VAL A C 1
ATOM 1309 O O . VAL A 1 172 ? 1.570 11.907 5.555 1.00 44.16 172 VAL A O 1
ATOM 1312 N N . GLU A 1 173 ? 1.603 14.023 6.274 1.00 40.47 173 GLU A N 1
ATOM 1313 C CA . GLU A 1 173 ? 2.100 14.662 5.044 1.00 40.47 173 GLU A CA 1
ATOM 1314 C C . GLU A 1 173 ? 3.616 14.514 4.805 1.00 40.47 173 GLU A C 1
ATOM 1316 O O . GLU A 1 173 ? 4.357 15.469 4.588 1.00 40.47 173 GLU A O 1
ATOM 1321 N N . GLY A 1 174 ? 4.101 13.274 4.752 1.00 33.66 174 GLY A N 1
ATOM 1322 C CA . GLY A 1 174 ? 5.370 12.990 4.069 1.00 33.66 174 GLY A CA 1
ATOM 1323 C C . GLY A 1 174 ? 5.234 12.936 2.541 1.00 33.66 174 GLY A C 1
ATOM 1324 O O . GLY A 1 174 ? 6.241 12.934 1.836 1.00 33.66 174 GLY A O 1
ATOM 1325 N N . ILE A 1 175 ? 4.000 12.849 2.028 1.00 41.50 175 ILE A N 1
ATOM 1326 C CA . ILE A 1 175 ? 3.641 12.982 0.611 1.00 41.50 175 ILE A CA 1
ATOM 1327 C C . ILE A 1 175 ? 2.219 13.576 0.566 1.00 41.50 175 ILE A C 1
ATOM 1329 O O . ILE A 1 175 ? 1.269 12.845 0.859 1.00 41.50 175 ILE A O 1
ATOM 1333 N N . PRO A 1 176 ? 2.034 14.867 0.243 1.00 35.41 176 PRO A N 1
ATOM 1334 C CA . PRO A 1 176 ? 0.702 15.457 0.156 1.00 35.41 176 PRO A CA 1
ATOM 1335 C C . PRO A 1 176 ? -0.083 14.810 -0.993 1.00 35.41 176 PRO A C 1
ATOM 1337 O O . PRO A 1 176 ? 0.329 14.860 -2.155 1.00 35.41 176 PRO A O 1
ATOM 1340 N N . SER A 1 177 ? -1.231 14.204 -0.669 1.00 42.22 177 SER A N 1
ATOM 1341 C CA . SER A 1 177 ? -2.219 13.752 -1.667 1.00 42.22 177 SER A CA 1
ATOM 1342 C C . SER A 1 177 ? -2.940 14.920 -2.353 1.00 42.22 177 SER A C 1
ATOM 1344 O O . SER A 1 177 ? -3.611 14.703 -3.354 1.00 42.22 177 SER A O 1
ATOM 1346 N N . ASP A 1 178 ? -2.751 16.156 -1.887 1.00 32.97 178 ASP A N 1
ATOM 1347 C CA . ASP A 1 178 ? -3.330 17.360 -2.497 1.00 32.97 178 ASP A CA 1
ATOM 1348 C C . ASP A 1 178 ? -2.544 17.889 -3.714 1.00 32.97 178 ASP A C 1
ATOM 1350 O O . ASP A 1 178 ? -3.091 18.592 -4.558 1.00 32.97 178 ASP A O 1
ATOM 1354 N N . SER A 1 179 ? -1.288 17.466 -3.926 1.00 37.56 179 SER A N 1
ATOM 1355 C CA . SER A 1 179 ? -0.573 17.726 -5.201 1.00 37.56 179 SER A CA 1
ATOM 1356 C C . SER A 1 179 ? -1.042 16.832 -6.363 1.00 37.56 179 SER A C 1
ATOM 1358 O O . SER A 1 179 ? -0.469 16.855 -7.455 1.00 37.56 179 SER A O 1
ATOM 1360 N N . LEU A 1 180 ? -2.057 16.001 -6.124 1.00 45.69 180 LEU A N 1
ATOM 1361 C CA . LEU A 1 180 ? -2.482 14.900 -6.986 1.00 45.69 180 LEU A CA 1
ATOM 1362 C C . LEU A 1 180 ? -3.752 15.237 -7.794 1.00 45.69 180 LEU A C 1
ATOM 1364 O O . LEU A 1 180 ? -4.004 14.585 -8.806 1.00 45.69 180 LEU A O 1
ATOM 1368 N N . GLU A 1 181 ? -4.490 16.296 -7.437 1.00 39.44 181 GLU A N 1
ATOM 1369 C CA . GLU A 1 181 ? -5.676 16.758 -8.184 1.00 39.44 181 GLU A CA 1
ATOM 1370 C C . GLU A 1 181 ? -5.365 17.843 -9.237 1.00 39.44 181 GLU A C 1
ATOM 1372 O O . GLU A 1 181 ? -6.131 18.044 -10.179 1.00 39.44 181 GLU A O 1
ATOM 1377 N N . THR A 1 182 ? -4.195 18.487 -9.177 1.00 35.88 182 THR A N 1
ATOM 1378 C CA . THR A 1 182 ? -3.831 19.591 -10.091 1.00 35.88 182 THR A CA 1
ATOM 1379 C C . THR A 1 182 ? -3.428 19.138 -11.502 1.00 35.88 182 THR A C 1
ATOM 1381 O O . THR A 1 182 ? -3.316 19.957 -12.411 1.00 35.88 182 THR A O 1
ATOM 1384 N N . TRP A 1 183 ? -3.236 17.834 -11.730 1.00 44.97 183 TRP A N 1
ATOM 1385 C CA . TRP A 1 183 ? -2.788 17.295 -13.024 1.00 44.97 183 TRP A CA 1
ATOM 1386 C C . TRP A 1 183 ? -3.938 16.848 -13.942 1.00 44.97 183 TRP A C 1
ATOM 1388 O O . TRP A 1 183 ? -3.694 16.499 -15.096 1.00 44.97 183 TRP A O 1
ATOM 1398 N N . GLY A 1 184 ? -5.187 16.901 -13.460 1.00 34.16 184 GLY A N 1
ATOM 1399 C CA . GLY A 1 184 ? -6.396 16.687 -14.268 1.00 34.16 184 GLY A CA 1
ATOM 1400 C C . GLY A 1 184 ? -6.845 17.911 -15.080 1.00 34.16 184 GLY A C 1
ATOM 1401 O O . GLY A 1 184 ? -7.685 17.770 -15.964 1.00 34.16 184 GLY A O 1
ATOM 1402 N N . SER A 1 185 ? -6.262 19.088 -14.825 1.00 34.47 185 SER A N 1
ATOM 1403 C CA . SER A 1 185 ? -6.624 20.356 -15.471 1.00 34.47 185 SER A CA 1
ATOM 1404 C C . SER A 1 185 ? -5.379 21.136 -15.887 1.00 34.47 185 SER A C 1
ATOM 1406 O O . SER A 1 185 ? -5.058 22.171 -15.311 1.00 34.47 185 SER A O 1
ATOM 1408 N N . VAL A 1 186 ? -4.669 20.660 -16.911 1.00 32.91 186 VAL A N 1
ATOM 1409 C CA . VAL A 1 186 ? -3.718 21.516 -17.635 1.00 32.91 186 VAL A CA 1
ATOM 1410 C C . VAL A 1 186 ? -4.440 22.033 -18.882 1.00 32.91 186 VAL A C 1
ATOM 1412 O O . VAL A 1 186 ? -4.679 21.241 -19.798 1.00 32.91 186 VAL A O 1
ATOM 1415 N N . PRO A 1 187 ? -4.846 23.316 -18.944 1.00 36.78 187 PRO A N 1
ATOM 1416 C CA . PRO A 1 187 ? -5.420 23.863 -20.159 1.00 36.78 187 PRO A CA 1
ATOM 1417 C C . PRO A 1 187 ? -4.365 23.838 -21.266 1.00 36.78 187 PRO A C 1
ATOM 1419 O O . PRO A 1 187 ? -3.254 24.351 -21.145 1.00 36.78 187 PRO A O 1
ATOM 1422 N N . PHE A 1 188 ? -4.749 23.197 -22.358 1.00 46.28 188 PHE A N 1
ATOM 1423 C CA . PHE A 1 188 ? -4.071 23.185 -23.639 1.00 46.28 188 PHE A CA 1
ATOM 1424 C C . PHE A 1 188 ? -4.017 24.628 -24.180 1.00 46.28 188 PHE A C 1
ATOM 1426 O O . PHE A 1 188 ? -5.024 25.138 -24.662 1.00 46.28 188 PHE A O 1
ATOM 1433 N N . ALA A 1 189 ? -2.874 25.314 -24.081 1.00 32.38 189 ALA A N 1
ATOM 1434 C CA . ALA A 1 189 ? -2.693 26.645 -24.667 1.00 32.38 189 ALA A CA 1
ATOM 1435 C C . ALA A 1 189 ? -1.289 26.820 -25.278 1.00 32.38 189 ALA A C 1
ATOM 1437 O O . ALA A 1 189 ? -0.310 27.134 -24.614 1.00 32.38 189 ALA A O 1
ATOM 1438 N N . SER A 1 190 ? -1.236 26.537 -26.577 1.00 39.03 190 SER A N 1
ATOM 1439 C CA . SER A 1 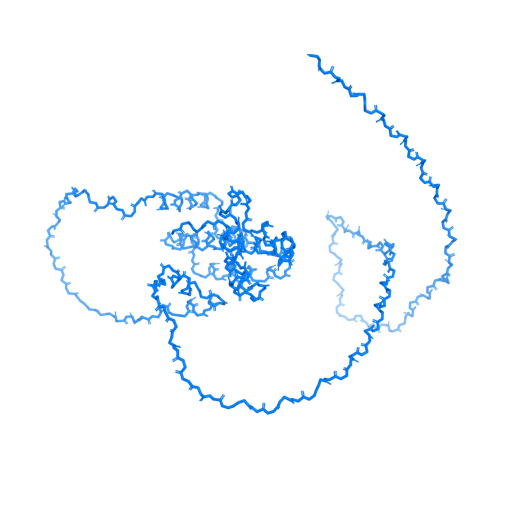190 ? -0.538 27.224 -27.670 1.00 39.03 190 SER A CA 1
ATOM 1440 C C . SER A 1 190 ? 0.588 28.245 -27.391 1.00 39.03 190 SER A C 1
ATOM 1442 O O . SER A 1 190 ? 0.357 29.311 -26.834 1.00 39.03 190 SER A O 1
ATOM 1444 N N . ARG A 1 191 ? 1.706 27.980 -28.094 1.00 34.84 191 ARG A N 1
ATOM 1445 C CA . ARG A 1 191 ? 2.756 28.869 -28.655 1.00 34.84 191 ARG A CA 1
ATOM 1446 C C . ARG A 1 191 ? 3.892 29.387 -27.745 1.00 34.84 191 ARG A C 1
ATOM 1448 O O . ARG A 1 191 ? 3.628 30.014 -26.727 1.00 34.84 191 ARG A O 1
ATOM 1455 N N . PRO A 1 192 ? 5.165 29.251 -28.187 1.00 38.50 192 PRO A N 1
ATOM 1456 C CA . PRO A 1 192 ? 6.292 29.975 -27.605 1.00 38.50 192 PRO A CA 1
ATOM 1457 C C . PRO A 1 192 ? 6.386 31.410 -28.166 1.00 38.50 192 PRO A C 1
ATOM 1459 O O . PRO A 1 192 ? 6.111 31.613 -29.354 1.00 38.50 192 PRO A O 1
ATOM 1462 N N . PRO A 1 193 ? 6.806 32.405 -27.364 1.00 42.12 193 PRO A N 1
ATOM 1463 C CA . PRO A 1 193 ? 7.205 33.708 -27.872 1.00 42.12 193 PRO A CA 1
ATOM 1464 C C . PRO A 1 193 ? 8.667 33.705 -28.343 1.00 42.12 193 PRO A C 1
ATOM 1466 O O . PRO A 1 193 ? 9.571 33.157 -27.713 1.00 42.12 193 PRO A O 1
ATOM 1469 N N . THR A 1 194 ? 8.868 34.340 -29.490 1.00 45.53 194 THR A N 1
ATOM 1470 C CA . THR A 1 194 ? 10.124 34.529 -30.212 1.00 45.53 194 THR A CA 1
ATOM 1471 C C . THR A 1 194 ? 10.930 35.699 -29.623 1.00 45.53 194 THR A C 1
ATOM 1473 O O . THR A 1 194 ? 10.510 36.833 -29.804 1.00 45.53 194 THR A O 1
ATOM 1476 N N . GLY A 1 195 ? 12.096 35.427 -29.009 1.00 37.59 195 GLY A N 1
ATOM 1477 C CA . GLY A 1 195 ? 13.262 36.334 -28.824 1.00 37.59 195 GLY A CA 1
ATOM 1478 C C . GLY A 1 195 ? 13.064 37.705 -28.130 1.00 37.59 195 GLY A C 1
ATOM 1479 O O . GLY A 1 195 ? 11.941 38.046 -27.775 1.00 37.59 195 GLY A O 1
ATOM 1480 N N . PRO A 1 196 ? 14.124 38.537 -27.952 1.00 51.34 196 PRO A N 1
ATOM 1481 C CA . PRO A 1 196 ? 15.516 38.380 -28.409 1.00 51.34 196 PRO A CA 1
ATOM 1482 C C . PRO A 1 196 ? 16.618 38.656 -27.344 1.00 51.34 196 PRO A C 1
ATOM 1484 O O . PRO A 1 196 ? 16.395 39.317 -26.338 1.00 51.34 196 PRO A O 1
ATOM 1487 N N . GLY A 1 197 ? 17.853 38.236 -27.653 1.00 46.06 197 GLY A N 1
ATOM 1488 C CA . GLY A 1 197 ? 19.076 38.997 -27.342 1.00 46.06 197 GLY A CA 1
ATOM 1489 C C . GLY A 1 197 ? 19.650 38.927 -25.920 1.00 46.06 197 GLY A C 1
ATOM 1490 O O . GLY A 1 197 ? 19.418 39.814 -25.109 1.00 46.06 197 GLY A O 1
ATOM 1491 N N . GLY A 1 198 ? 20.525 37.950 -25.666 1.00 37.75 198 GLY A N 1
ATOM 1492 C CA . GLY A 1 198 ? 21.410 37.931 -24.498 1.00 37.75 198 GLY A CA 1
ATOM 1493 C C . GLY A 1 198 ? 22.757 37.308 -24.856 1.00 37.75 198 GLY A C 1
ATOM 1494 O O . GLY A 1 198 ? 22.824 36.135 -25.207 1.00 37.75 198 GLY A O 1
ATOM 1495 N N . SER A 1 199 ? 23.807 38.126 -24.824 1.00 43.59 199 SER A N 1
ATOM 1496 C CA . SER A 1 199 ? 25.191 37.796 -25.179 1.00 43.59 199 SER A CA 1
ATOM 1497 C C . SER A 1 199 ? 25.742 36.634 -24.337 1.00 43.59 199 SER A C 1
ATOM 1499 O O . SER A 1 199 ? 25.674 36.681 -23.109 1.00 43.59 199 SER A O 1
ATOM 1501 N N . LEU A 1 200 ? 26.292 35.599 -24.982 1.00 50.16 200 LEU A N 1
ATOM 1502 C CA . LEU A 1 200 ? 26.929 34.464 -24.306 1.00 50.16 200 LEU A CA 1
ATOM 1503 C C . LEU A 1 200 ? 28.386 34.803 -23.928 1.00 50.16 200 LEU A C 1
ATOM 1505 O O . LEU A 1 200 ? 29.115 35.330 -24.772 1.00 50.16 200 LEU A O 1
ATOM 1509 N N . PRO A 1 201 ? 28.848 34.480 -22.704 1.00 64.00 201 PRO A N 1
ATOM 1510 C CA . PRO A 1 201 ? 30.259 34.585 -22.337 1.00 64.00 201 PRO A CA 1
ATOM 1511 C C . PRO A 1 201 ? 31.116 33.489 -23.009 1.00 64.00 201 PRO A C 1
ATOM 1513 O O . PRO A 1 201 ? 30.590 32.450 -23.419 1.00 64.00 201 PRO A O 1
ATOM 1516 N N . PRO A 1 202 ? 32.441 33.706 -23.132 1.00 59.75 202 PRO A N 1
ATOM 1517 C CA . PRO A 1 202 ? 33.344 32.831 -23.873 1.00 59.75 202 PRO A CA 1
ATOM 1518 C C . PRO A 1 202 ? 33.449 31.425 -23.266 1.00 59.75 202 PRO A C 1
ATOM 1520 O O . PRO A 1 202 ? 33.656 31.239 -22.067 1.00 59.75 202 PRO A O 1
ATOM 1523 N N . VAL A 1 203 ? 33.337 30.439 -24.154 1.00 57.41 203 VAL A N 1
ATOM 1524 C CA . VAL A 1 203 ? 33.480 29.001 -23.909 1.00 57.41 203 VAL A CA 1
ATOM 1525 C C . VAL A 1 203 ? 34.872 28.700 -23.348 1.00 57.41 203 VAL A C 1
ATOM 1527 O O . VAL A 1 203 ? 35.883 28.969 -23.994 1.00 57.41 203 VAL A O 1
ATOM 1530 N N . SER A 1 204 ? 34.924 28.134 -22.140 1.00 67.75 204 SER A N 1
ATOM 1531 C CA . SER A 1 204 ? 36.158 27.584 -21.568 1.00 67.75 204 SER A CA 1
ATOM 1532 C C . SER A 1 204 ? 36.636 26.364 -22.371 1.00 67.75 204 SER A C 1
ATOM 1534 O O . SER A 1 204 ? 35.802 25.602 -22.868 1.00 67.75 204 SER A O 1
ATOM 1536 N N . PRO A 1 205 ? 37.958 26.154 -22.507 1.00 73.31 205 PRO A N 1
ATOM 1537 C CA . PRO A 1 205 ? 38.500 25.016 -23.239 1.00 73.31 205 PRO A CA 1
ATOM 1538 C C . PRO A 1 205 ? 38.123 23.676 -22.578 1.00 73.31 205 PRO A C 1
ATOM 1540 O O . PRO A 1 205 ? 37.927 23.619 -21.360 1.00 73.31 205 PRO A O 1
ATOM 1543 N N . PRO A 1 206 ? 38.024 22.592 -23.369 1.00 64.88 206 PRO A N 1
ATOM 1544 C CA . PRO A 1 206 ? 37.610 21.282 -22.883 1.00 64.88 206 PRO A CA 1
ATOM 1545 C C . PRO A 1 206 ? 38.606 20.726 -21.860 1.00 64.88 206 PRO A C 1
ATOM 1547 O O . PRO A 1 206 ? 39.819 20.740 -22.075 1.00 64.88 206 PRO A O 1
ATOM 1550 N N . ALA A 1 207 ? 38.072 20.225 -20.745 1.00 71.38 207 ALA A N 1
ATOM 1551 C CA . ALA A 1 207 ? 38.844 19.553 -19.709 1.00 71.38 207 ALA A CA 1
ATOM 1552 C C . ALA A 1 207 ? 39.562 18.306 -20.273 1.00 71.3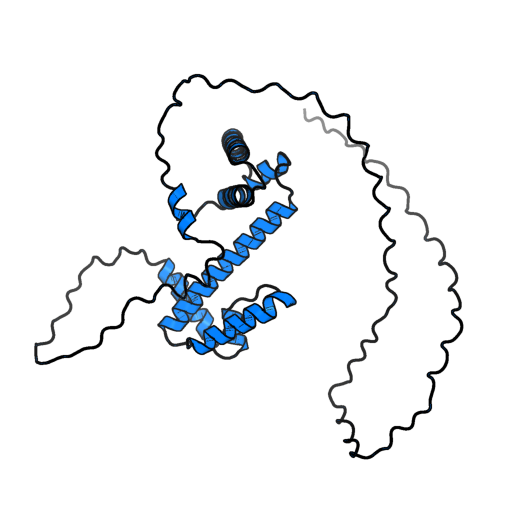8 207 ALA A C 1
ATOM 1554 O O . ALA A 1 207 ? 39.004 17.617 -21.134 1.00 71.38 207 ALA A O 1
ATOM 1555 N N . PRO A 1 208 ? 40.783 17.992 -19.796 1.00 77.69 208 PRO A N 1
ATOM 1556 C CA . PRO A 1 208 ? 41.501 16.792 -20.208 1.00 77.69 208 PRO A CA 1
ATOM 1557 C C . PRO A 1 208 ? 40.727 15.518 -19.818 1.00 77.69 208 PRO A C 1
ATOM 1559 O O . PRO A 1 208 ? 39.969 15.529 -18.843 1.00 77.69 208 PRO A O 1
ATOM 1562 N N . PRO A 1 209 ? 40.911 14.410 -20.560 1.00 69.88 209 PRO A N 1
ATOM 1563 C CA . PRO A 1 209 ? 40.197 13.165 -20.308 1.00 69.88 209 PRO A CA 1
ATOM 1564 C C . PRO A 1 209 ? 40.508 12.635 -18.902 1.00 69.88 209 PRO A C 1
ATOM 1566 O O . PRO A 1 209 ? 41.671 12.450 -18.538 1.00 69.88 209 PRO A O 1
ATOM 1569 N N . LEU A 1 210 ? 39.452 12.395 -18.118 1.00 71.00 210 LEU A N 1
ATOM 1570 C CA . LEU A 1 210 ? 39.541 11.748 -16.811 1.00 71.00 210 LEU A CA 1
ATOM 1571 C C . LEU A 1 210 ? 40.218 10.378 -16.952 1.00 71.00 210 LEU A C 1
ATOM 1573 O O . LEU A 1 210 ? 39.865 9.584 -17.827 1.00 71.00 210 LEU A O 1
ATOM 1577 N N . ALA A 1 211 ? 41.167 10.106 -16.056 1.00 76.81 211 ALA A N 1
ATOM 1578 C CA . ALA A 1 211 ? 41.806 8.806 -15.920 1.00 76.81 211 ALA A CA 1
ATOM 1579 C C . ALA A 1 211 ? 40.757 7.686 -15.740 1.00 76.81 211 ALA A C 1
ATOM 1581 O O . ALA A 1 211 ? 39.729 7.910 -15.091 1.00 76.81 211 ALA A O 1
ATOM 1582 N N . PRO A 1 212 ? 41.000 6.484 -16.294 1.00 74.69 212 PRO A N 1
ATOM 1583 C CA . PRO A 1 212 ? 40.087 5.360 -16.140 1.00 74.69 212 PRO A CA 1
ATOM 1584 C C . PRO A 1 212 ? 39.930 4.996 -14.653 1.00 74.69 212 PRO A C 1
ATOM 1586 O O . PRO A 1 212 ? 40.918 5.021 -13.911 1.00 74.69 212 PRO A O 1
ATOM 1589 N N . PRO A 1 213 ? 38.710 4.660 -14.199 1.00 77.12 213 PRO A N 1
ATOM 1590 C CA . PRO A 1 213 ? 38.481 4.271 -12.815 1.00 77.12 213 PRO A CA 1
ATOM 1591 C C . PRO A 1 213 ? 39.271 2.994 -12.478 1.00 77.12 213 PRO A C 1
ATOM 1593 O O . PRO A 1 213 ? 39.403 2.115 -13.337 1.00 77.12 213 PRO A O 1
ATOM 1596 N N . PRO A 1 214 ? 39.788 2.860 -11.242 1.00 74.50 214 PRO A N 1
ATOM 1597 C CA . PRO A 1 214 ? 40.459 1.642 -10.812 1.00 74.50 214 PRO A CA 1
ATOM 1598 C C . PRO A 1 214 ? 39.493 0.454 -10.894 1.00 74.50 214 PRO A C 1
ATOM 1600 O O . PRO A 1 214 ? 38.330 0.556 -10.498 1.00 74.50 214 PRO A O 1
ATOM 1603 N N . SER A 1 215 ? 39.985 -0.669 -11.422 1.00 78.69 215 SER A N 1
ATOM 1604 C CA . SER A 1 215 ? 39.239 -1.922 -11.538 1.00 78.69 215 SER A CA 1
ATOM 1605 C C . SER A 1 215 ? 38.558 -2.288 -10.211 1.00 78.69 215 SER A C 1
ATOM 1607 O O . SER A 1 215 ? 39.200 -2.190 -9.160 1.00 78.69 215 SER A O 1
ATOM 1609 N N . PRO A 1 216 ? 37.286 -2.729 -10.228 1.00 68.31 216 PRO A N 1
ATOM 1610 C CA . PRO A 1 216 ? 36.582 -3.099 -9.010 1.00 68.31 216 PRO A CA 1
ATOM 1611 C C . PRO A 1 216 ? 37.305 -4.256 -8.315 1.00 68.31 216 PRO A C 1
ATOM 1613 O O . PRO A 1 216 ? 37.581 -5.292 -8.922 1.00 68.31 216 PRO A O 1
ATOM 1616 N N . LEU A 1 217 ? 37.615 -4.049 -7.033 1.00 71.19 217 LEU A N 1
ATOM 1617 C CA . LEU A 1 217 ? 38.161 -5.060 -6.134 1.00 71.19 217 LEU A CA 1
ATOM 1618 C C . LEU A 1 217 ? 37.273 -6.313 -6.193 1.00 71.19 217 LEU A C 1
ATOM 1620 O O . LEU A 1 217 ? 36.049 -6.212 -6.081 1.00 71.19 217 LEU A O 1
ATOM 1624 N N . ALA A 1 218 ? 37.890 -7.479 -6.389 1.00 72.94 218 ALA A N 1
ATOM 1625 C CA . ALA A 1 218 ? 37.187 -8.755 -6.448 1.00 72.94 218 ALA A CA 1
ATOM 1626 C C . ALA A 1 218 ? 36.289 -8.949 -5.206 1.00 72.94 218 ALA A C 1
ATOM 1628 O O . ALA A 1 218 ? 36.695 -8.580 -4.099 1.00 72.94 218 ALA A O 1
ATOM 1629 N N . PRO A 1 219 ? 35.076 -9.514 -5.366 1.00 73.25 219 PRO A N 1
ATOM 1630 C CA . PRO A 1 219 ? 34.168 -9.729 -4.249 1.00 73.25 219 PRO A CA 1
ATOM 1631 C C . PRO A 1 219 ? 34.810 -10.661 -3.207 1.00 73.25 219 PRO A C 1
ATOM 1633 O O . PRO A 1 219 ? 35.469 -11.635 -3.588 1.00 73.25 219 PRO A O 1
ATOM 1636 N N . PRO A 1 220 ? 34.627 -10.390 -1.902 1.00 75.25 220 PRO A N 1
ATOM 1637 C CA . PRO A 1 220 ? 35.139 -11.260 -0.853 1.00 75.25 220 PRO A CA 1
ATOM 1638 C C . PRO A 1 220 ? 34.522 -12.665 -0.974 1.00 75.25 220 PRO A C 1
ATOM 1640 O O . PRO A 1 220 ? 33.357 -12.792 -1.370 1.00 75.25 220 PRO A O 1
ATOM 1643 N N . PRO A 1 221 ? 35.281 -13.727 -0.648 1.00 75.69 221 PRO A N 1
ATOM 1644 C CA . PRO A 1 221 ? 34.771 -15.090 -0.701 1.00 75.69 221 PRO A CA 1
ATOM 1645 C C . PRO A 1 221 ? 33.587 -15.269 0.267 1.00 75.69 221 PRO A C 1
ATOM 1647 O O . PRO A 1 221 ? 33.535 -14.609 1.309 1.00 75.69 221 PRO A O 1
ATOM 1650 N N . PRO A 1 222 ? 32.631 -16.158 -0.054 1.00 71.81 222 PRO A N 1
ATOM 1651 C CA . PRO A 1 222 ? 31.484 -16.421 0.805 1.00 71.81 222 PRO A CA 1
ATOM 1652 C C . PRO A 1 222 ? 31.938 -16.943 2.173 1.00 71.81 222 PRO A C 1
ATOM 1654 O O . PRO A 1 222 ? 32.791 -17.827 2.264 1.00 71.81 222 PRO A O 1
ATOM 1657 N N . PHE A 1 223 ? 31.347 -16.397 3.238 1.00 59.91 223 PHE A N 1
ATOM 1658 C CA . PHE A 1 223 ? 31.582 -16.862 4.602 1.00 59.91 223 PHE A CA 1
ATOM 1659 C C . PHE A 1 223 ? 31.206 -18.349 4.734 1.00 59.91 223 PHE A C 1
ATOM 1661 O O . PHE A 1 223 ? 30.130 -18.751 4.280 1.00 59.91 223 PHE A O 1
ATOM 1668 N N . PRO A 1 224 ? 32.061 -19.177 5.356 1.00 58.25 224 PRO A N 1
ATOM 1669 C CA . PRO A 1 224 ? 31.815 -20.604 5.463 1.00 58.25 224 PRO A CA 1
ATOM 1670 C C . PRO A 1 224 ? 30.708 -20.897 6.498 1.00 58.25 224 PRO A C 1
ATOM 1672 O O . PRO A 1 224 ? 30.740 -20.442 7.638 1.00 58.25 224 PRO A O 1
ATOM 1675 N N . THR A 1 225 ? 29.711 -21.674 6.073 1.00 56.75 225 THR A N 1
ATOM 1676 C CA . THR A 1 225 ? 28.396 -21.917 6.708 1.00 56.75 225 THR A CA 1
ATOM 1677 C C . THR A 1 225 ? 28.426 -22.813 7.963 1.00 56.75 225 THR A C 1
ATOM 1679 O O . THR A 1 225 ? 27.401 -23.360 8.351 1.00 56.75 225 THR A O 1
ATOM 1682 N N . TRP A 1 226 ? 29.573 -23.005 8.622 1.00 58.72 226 TRP A N 1
ATOM 1683 C CA . TRP A 1 226 ? 29.714 -23.990 9.713 1.00 58.72 226 TRP A CA 1
ATOM 1684 C C . TRP A 1 226 ? 29.678 -23.409 11.134 1.00 58.72 226 TRP A C 1
ATOM 1686 O O . TRP A 1 226 ? 29.843 -24.158 12.094 1.00 58.72 226 TRP A O 1
ATOM 1696 N N . MET A 1 227 ? 29.384 -22.116 11.310 1.00 50.31 227 MET A N 1
ATOM 1697 C CA . MET A 1 227 ? 28.987 -21.575 12.620 1.00 50.31 227 MET A CA 1
ATOM 1698 C C . MET A 1 227 ? 27.555 -22.023 12.939 1.00 50.31 227 MET A C 1
ATOM 1700 O O . MET A 1 227 ? 26.593 -21.265 12.827 1.00 50.31 227 MET A O 1
ATOM 1704 N N . GLY A 1 228 ? 27.423 -23.304 13.287 1.00 47.59 228 GLY A N 1
ATOM 1705 C CA . GLY A 1 228 ? 26.216 -23.874 13.859 1.00 47.59 228 GLY A CA 1
ATOM 1706 C C . GLY A 1 228 ? 25.910 -23.165 15.169 1.00 47.59 228 GLY A C 1
ATOM 1707 O O . GLY A 1 228 ? 26.581 -23.378 16.174 1.00 47.59 228 GLY A O 1
ATOM 1708 N N . ILE A 1 229 ? 24.895 -22.307 15.147 1.00 52.41 229 ILE A N 1
ATOM 1709 C CA . ILE A 1 229 ? 24.278 -21.770 16.355 1.00 52.41 229 ILE A CA 1
ATOM 1710 C C . ILE A 1 229 ? 23.676 -22.976 17.090 1.00 52.41 229 ILE A C 1
ATOM 1712 O O . ILE A 1 229 ? 22.811 -23.643 16.511 1.00 52.41 229 ILE A O 1
ATOM 1716 N N . PRO A 1 230 ? 24.099 -23.301 18.326 1.00 49.03 230 PRO A N 1
ATOM 1717 C CA . PRO A 1 230 ? 23.468 -24.363 19.093 1.00 49.03 230 PRO A CA 1
ATOM 1718 C C . PRO A 1 230 ? 22.050 -23.916 19.465 1.00 49.03 230 PRO A C 1
ATOM 1720 O O . PRO A 1 230 ? 21.826 -23.236 20.462 1.00 49.03 230 PRO A O 1
ATOM 1723 N N . SER A 1 231 ? 21.075 -24.287 18.636 1.00 52.88 231 SER A N 1
ATOM 1724 C CA . SER A 1 231 ? 19.655 -24.209 18.976 1.00 52.88 231 SER A CA 1
ATOM 1725 C C . SER A 1 231 ? 19.317 -25.360 19.916 1.00 52.88 231 SER A C 1
ATOM 1727 O O . SER A 1 231 ? 18.760 -26.373 19.506 1.00 52.88 231 SER A O 1
ATOM 1729 N N . ALA A 1 232 ? 19.678 -25.212 21.187 1.00 48.38 232 ALA A N 1
ATOM 1730 C CA . ALA A 1 232 ? 19.086 -25.986 22.266 1.00 48.38 232 ALA A CA 1
ATOM 1731 C C . ALA A 1 232 ? 18.102 -25.069 23.000 1.00 48.38 232 ALA A C 1
ATOM 1733 O O . ALA A 1 232 ? 18.459 -24.399 23.967 1.00 48.38 232 ALA A O 1
ATOM 1734 N N . LEU A 1 233 ? 16.862 -25.001 22.503 1.00 57.91 233 LEU A N 1
ATOM 1735 C CA . LEU A 1 233 ? 15.758 -24.517 23.328 1.00 57.91 233 LEU A CA 1
ATOM 1736 C C . LEU A 1 233 ? 15.582 -25.505 24.494 1.00 57.91 233 LEU A C 1
ATOM 1738 O O . LEU A 1 233 ? 15.489 -26.711 24.241 1.00 57.91 233 LEU A O 1
ATOM 1742 N N . PRO A 1 234 ? 15.525 -25.040 25.753 1.00 63.19 234 PRO A N 1
ATOM 1743 C CA . PRO A 1 234 ? 15.198 -25.913 26.868 1.00 63.19 234 PRO A CA 1
ATOM 1744 C C . PRO A 1 234 ? 13.756 -26.435 26.718 1.00 63.19 234 PRO A C 1
ATOM 1746 O O . PRO A 1 234 ? 12.877 -25.692 26.268 1.00 63.19 234 PRO A O 1
ATOM 1749 N N . PRO A 1 235 ? 13.490 -27.703 27.076 1.00 67.38 235 PRO A N 1
ATOM 1750 C CA . PRO A 1 235 ? 12.150 -28.268 27.005 1.00 67.38 23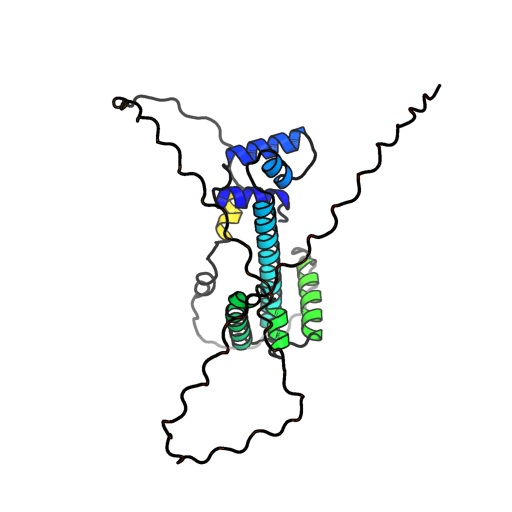5 PRO A CA 1
ATOM 1751 C C . PRO A 1 235 ? 11.187 -27.528 27.954 1.00 67.38 235 PRO A C 1
ATOM 1753 O O . PRO A 1 235 ? 11.590 -27.117 29.049 1.00 67.38 235 PRO A O 1
ATOM 1756 N N . PRO A 1 236 ? 9.907 -27.370 27.573 1.00 60.50 236 PRO A N 1
ATOM 1757 C CA . PRO A 1 236 ? 8.901 -26.754 28.429 1.00 60.50 236 PRO A CA 1
ATOM 1758 C C . PRO A 1 236 ? 8.673 -27.636 29.665 1.00 60.50 236 PRO A C 1
ATOM 1760 O O . PRO A 1 236 ? 8.194 -28.761 29.548 1.00 60.50 236 PRO A O 1
ATOM 1763 N N . GLY A 1 237 ? 9.049 -27.139 30.847 1.00 66.69 237 GLY A N 1
ATOM 1764 C CA . GLY A 1 237 ? 8.860 -27.839 32.126 1.00 66.69 237 GLY A CA 1
ATOM 1765 C C . GLY A 1 237 ? 10.066 -27.847 33.070 1.00 66.69 237 GLY A C 1
ATOM 1766 O O . GLY A 1 237 ? 9.945 -28.345 34.186 1.00 66.69 237 GLY A O 1
ATOM 1767 N N . ALA A 1 238 ? 11.216 -27.293 32.673 1.00 51.47 238 ALA A N 1
ATOM 1768 C CA . ALA A 1 238 ? 12.341 -27.134 33.592 1.00 51.47 238 ALA A CA 1
ATOM 1769 C C . ALA A 1 238 ? 12.018 -26.070 34.659 1.00 51.47 238 ALA A C 1
ATOM 1771 O O . ALA A 1 238 ? 11.764 -24.908 34.335 1.00 51.47 238 ALA A O 1
ATOM 1772 N N . ALA A 1 239 ? 12.005 -26.485 35.928 1.00 69.56 239 ALA A N 1
ATOM 1773 C CA . ALA A 1 239 ? 11.815 -25.603 37.074 1.00 69.56 239 ALA A CA 1
ATOM 1774 C C . ALA A 1 239 ? 12.859 -24.466 37.074 1.00 69.56 239 ALA A C 1
ATOM 1776 O O . ALA A 1 239 ? 14.015 -24.705 36.707 1.00 69.56 239 ALA A O 1
ATOM 1777 N N . PRO A 1 240 ? 12.481 -23.238 37.476 1.00 71.00 240 PRO A N 1
ATOM 1778 C CA . PRO A 1 240 ? 13.413 -22.119 37.536 1.00 71.00 240 PRO A CA 1
ATOM 1779 C C . PRO A 1 240 ? 14.575 -22.446 38.490 1.00 71.00 240 PRO A C 1
ATOM 1781 O O . PRO A 1 240 ? 14.343 -23.048 39.544 1.00 71.00 240 PRO A O 1
ATOM 1784 N N . PRO A 1 241 ? 15.822 -22.072 38.151 1.00 71.94 241 PRO A N 1
ATOM 1785 C CA . PRO A 1 241 ? 16.953 -22.291 39.042 1.00 71.94 241 PRO A CA 1
ATOM 1786 C C . PRO A 1 241 ? 16.745 -21.534 40.367 1.00 71.94 241 PRO A C 1
ATOM 1788 O O . PRO A 1 241 ? 16.158 -20.446 40.366 1.00 71.94 241 PRO A O 1
ATOM 1791 N N . PRO A 1 242 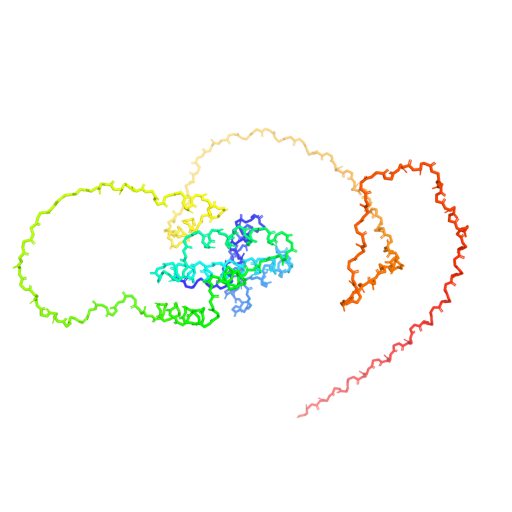? 17.206 -22.092 41.502 1.00 73.12 242 PRO A N 1
ATOM 1792 C CA . PRO A 1 242 ? 17.032 -21.474 42.810 1.00 73.12 242 PRO A CA 1
ATOM 1793 C C . PRO A 1 242 ? 17.713 -20.103 42.859 1.00 73.12 242 PRO A C 1
ATOM 1795 O O . PRO A 1 242 ? 18.830 -19.926 42.370 1.00 73.12 242 PRO A O 1
ATOM 1798 N N . ALA A 1 243 ? 17.021 -19.133 43.460 1.00 64.44 243 ALA A N 1
ATOM 1799 C CA . ALA A 1 243 ? 17.521 -17.781 43.655 1.00 64.44 243 ALA A CA 1
ATOM 1800 C C . ALA A 1 243 ? 18.842 -17.810 44.438 1.00 64.44 243 ALA A C 1
ATOM 1802 O O . ALA A 1 243 ? 18.902 -18.300 45.567 1.00 64.44 243 ALA A O 1
ATOM 1803 N N . VAL A 1 244 ? 19.902 -17.285 43.825 1.00 70.31 244 VAL A N 1
ATOM 1804 C CA . VAL A 1 244 ? 21.204 -17.125 44.474 1.00 70.31 244 VAL A CA 1
ATOM 1805 C C . VAL A 1 244 ? 21.053 -16.079 45.588 1.00 70.31 244 VAL A C 1
ATOM 1807 O O . VAL A 1 244 ? 20.581 -14.974 45.308 1.00 70.31 244 VAL A O 1
ATOM 1810 N N . PRO A 1 245 ? 21.416 -16.391 46.845 1.00 68.44 245 PRO A N 1
ATOM 1811 C CA . PRO A 1 245 ? 21.309 -15.438 47.939 1.00 68.44 245 PRO A CA 1
ATOM 1812 C C . PRO A 1 245 ? 22.282 -14.263 47.735 1.00 68.44 245 PRO A C 1
ATOM 1814 O O . PRO A 1 245 ? 23.418 -14.465 47.290 1.00 68.44 245 PRO A O 1
ATOM 1817 N N . PRO A 1 246 ? 21.873 -13.028 48.073 1.00 55.28 246 PRO A N 1
ATOM 1818 C CA . PRO A 1 246 ? 22.745 -11.865 47.993 1.00 55.28 246 PRO A CA 1
ATOM 1819 C C . PRO A 1 246 ? 23.844 -11.985 49.057 1.00 55.28 246 PRO A C 1
ATOM 1821 O O . PRO A 1 246 ? 23.570 -11.879 50.249 1.00 55.28 246 PRO A O 1
ATOM 1824 N N . GLY A 1 247 ? 25.087 -12.235 48.636 1.00 59.38 247 GLY A N 1
ATOM 1825 C CA . GLY A 1 247 ? 26.235 -12.256 49.553 1.00 59.38 247 GLY A CA 1
ATOM 1826 C C . GLY A 1 247 ? 27.424 -13.138 49.170 1.00 59.38 247 GLY A C 1
ATOM 1827 O O . GLY A 1 247 ? 28.395 -13.171 49.922 1.00 59.38 247 GLY A O 1
ATOM 1828 N N . ALA A 1 248 ? 27.401 -13.849 48.039 1.00 51.56 248 ALA A N 1
ATOM 1829 C CA . ALA A 1 248 ? 28.559 -14.644 47.633 1.00 51.56 248 ALA A CA 1
ATOM 1830 C C . ALA A 1 248 ? 29.727 -13.732 47.183 1.00 51.56 248 ALA A C 1
ATOM 1832 O O . ALA A 1 248 ? 29.542 -12.914 46.277 1.00 51.56 248 ALA A O 1
ATOM 1833 N N . PRO A 1 249 ? 30.925 -13.845 47.789 1.00 59.09 249 PRO A N 1
ATOM 1834 C CA . PRO A 1 249 ? 32.095 -13.085 47.369 1.00 59.09 249 PRO A CA 1
ATOM 1835 C C . PRO A 1 249 ? 32.517 -13.517 45.961 1.00 59.09 249 PRO A C 1
ATOM 1837 O O . PRO A 1 249 ? 32.691 -14.705 45.686 1.00 59.09 249 PRO A O 1
ATOM 1840 N N . TYR A 1 250 ? 32.690 -12.543 45.067 1.00 50.91 250 TYR A N 1
ATOM 1841 C CA . TYR A 1 250 ? 33.228 -12.753 43.726 1.00 50.91 250 TYR A CA 1
ATOM 1842 C C . TYR A 1 250 ? 34.677 -13.248 43.827 1.00 50.91 250 TYR A C 1
ATOM 1844 O O . TYR A 1 250 ? 35.614 -12.463 43.972 1.00 50.91 250 TYR A O 1
ATOM 1852 N N . GLY A 1 251 ? 34.859 -14.566 43.770 1.00 51.59 251 GLY A N 1
ATOM 1853 C CA . GLY A 1 251 ? 36.165 -15.191 43.621 1.00 51.59 251 GLY A CA 1
ATOM 1854 C C . GLY A 1 251 ? 36.720 -14.915 42.226 1.00 51.59 251 GLY A C 1
ATOM 1855 O O . GLY A 1 251 ? 36.329 -15.557 41.255 1.00 51.59 251 GLY A O 1
ATOM 1856 N N . TYR A 1 252 ? 37.644 -13.962 42.127 1.00 54.06 252 TYR A N 1
ATOM 1857 C CA . TYR A 1 252 ? 38.566 -13.862 40.999 1.00 54.06 252 TYR A CA 1
ATOM 1858 C C . TYR A 1 252 ? 39.421 -15.134 40.958 1.00 54.06 252 TYR A C 1
ATOM 1860 O O . TYR A 1 252 ? 40.288 -15.314 41.810 1.00 54.06 252 TYR A O 1
ATOM 1868 N N . GLY A 1 253 ? 39.200 -16.022 39.987 1.00 55.97 253 GLY A N 1
ATOM 1869 C CA . GLY A 1 253 ? 40.089 -17.173 39.832 1.00 55.97 253 GLY A CA 1
ATOM 1870 C C . GLY A 1 253 ? 39.559 -18.311 38.977 1.00 55.97 253 GLY A C 1
ATOM 1871 O O . GLY A 1 253 ? 39.302 -19.385 39.500 1.00 55.97 253 GLY A O 1
ATOM 1872 N N . ALA A 1 254 ? 39.461 -18.103 37.667 1.00 50.81 254 ALA A N 1
ATOM 1873 C CA . ALA A 1 254 ? 39.673 -19.163 36.681 1.00 50.81 254 ALA A CA 1
ATOM 1874 C C . ALA A 1 254 ? 39.830 -18.510 35.305 1.00 50.81 254 ALA A C 1
ATOM 1876 O O . ALA A 1 254 ? 38.857 -18.042 34.716 1.00 50.81 254 ALA A O 1
ATOM 1877 N N . TYR A 1 255 ? 41.063 -18.449 34.798 1.00 57.31 255 TYR A N 1
ATOM 1878 C CA . TYR A 1 255 ? 41.263 -18.194 33.375 1.00 57.31 255 TYR A CA 1
ATOM 1879 C C . TYR A 1 255 ? 40.548 -19.305 32.594 1.00 57.31 255 TYR A C 1
ATOM 1881 O O . TYR A 1 255 ? 40.703 -20.477 32.954 1.00 57.31 255 TYR A O 1
ATOM 1889 N N . PRO A 1 256 ? 39.754 -18.972 31.563 1.00 68.75 256 PRO A N 1
ATOM 1890 C CA . PRO A 1 256 ? 39.118 -19.989 30.745 1.00 68.75 256 PRO A CA 1
ATOM 1891 C C . PRO A 1 256 ? 40.199 -20.892 30.127 1.00 68.75 256 PRO A C 1
ATOM 1893 O O . PRO A 1 256 ? 41.269 -20.397 29.753 1.00 68.75 256 PRO A O 1
ATOM 1896 N N . PRO A 1 257 ? 39.954 -22.212 30.042 1.00 69.62 257 PRO A N 1
ATOM 1897 C CA . PRO A 1 257 ? 40.902 -23.141 29.445 1.00 69.62 257 PRO A CA 1
ATOM 1898 C C . PRO A 1 257 ? 41.225 -22.700 28.014 1.00 69.62 257 PRO A C 1
ATOM 1900 O O . PRO A 1 257 ? 40.328 -22.384 27.231 1.00 69.62 257 PRO A O 1
ATOM 1903 N N . GLN A 1 258 ? 42.520 -22.653 27.699 1.00 70.69 258 GLN A N 1
ATOM 1904 C CA . GLN A 1 258 ? 43.024 -22.352 26.360 1.00 70.69 258 GLN A CA 1
ATOM 1905 C C . GLN A 1 258 ? 42.360 -23.293 25.339 1.00 70.69 258 GLN A C 1
ATOM 1907 O O . GLN A 1 258 ? 42.320 -24.506 25.578 1.00 70.69 258 GLN A O 1
ATOM 1912 N N . PRO A 1 259 ? 41.829 -22.770 24.219 1.00 74.19 259 PRO A N 1
ATOM 1913 C CA . PRO A 1 259 ? 41.251 -23.610 23.183 1.00 74.19 259 PRO A CA 1
ATOM 1914 C C . PRO A 1 259 ? 42.325 -24.544 22.598 1.00 74.19 259 PRO A C 1
ATOM 1916 O O . PRO A 1 259 ? 43.492 -24.152 22.497 1.00 74.19 259 PRO A O 1
ATOM 1919 N N . PRO A 1 260 ? 41.961 -25.781 22.214 1.00 79.94 260 PRO A N 1
ATOM 1920 C CA . PRO A 1 260 ? 42.904 -26.716 21.616 1.00 79.94 260 PRO A CA 1
ATOM 1921 C C . PRO A 1 260 ? 43.494 -26.143 20.315 1.00 79.94 260 PRO A C 1
ATOM 1923 O O . PRO A 1 260 ? 42.825 -25.368 19.623 1.00 79.94 260 PRO A O 1
ATOM 1926 N N . PRO A 1 261 ? 44.734 -26.525 19.955 1.00 76.81 261 PRO A N 1
ATOM 1927 C CA . PRO A 1 261 ? 45.368 -26.063 18.728 1.00 76.81 261 PRO A CA 1
ATOM 1928 C C . PRO A 1 261 ? 44.510 -26.428 17.513 1.00 76.81 261 PRO A C 1
ATOM 1930 O O . PRO A 1 261 ? 44.057 -27.564 17.366 1.00 76.81 261 PRO A O 1
ATOM 1933 N N . TYR A 1 262 ? 44.279 -25.439 16.650 1.00 70.69 262 TYR A N 1
ATOM 1934 C CA . TYR A 1 262 ? 43.449 -25.565 15.458 1.00 70.69 262 TYR A CA 1
ATOM 1935 C C . TYR A 1 262 ? 44.095 -26.547 14.468 1.00 70.69 262 TYR A C 1
ATOM 1937 O O . TYR A 1 262 ? 45.048 -26.211 13.765 1.00 70.69 262 TYR A O 1
ATOM 1945 N N . VAL A 1 263 ? 43.586 -27.779 14.419 1.00 76.50 263 VAL A N 1
ATOM 1946 C CA . VAL A 1 263 ? 43.970 -28.764 13.404 1.00 76.50 263 VAL A CA 1
ATOM 1947 C C . VAL A 1 263 ? 43.232 -28.401 12.120 1.00 76.50 263 VAL A C 1
ATOM 1949 O O . VAL A 1 263 ? 42.009 -28.503 12.053 1.00 76.50 263 VAL A O 1
ATOM 1952 N N . SER A 1 264 ? 43.968 -27.938 11.107 1.00 80.12 264 SER A N 1
ATOM 1953 C CA . SER A 1 264 ? 43.379 -27.616 9.805 1.00 80.12 264 SER A CA 1
ATOM 1954 C C . SER A 1 264 ? 42.755 -28.877 9.193 1.00 80.12 264 SER A C 1
ATOM 1956 O O . SER A 1 264 ? 43.470 -29.867 9.012 1.00 80.12 264 SER A O 1
ATOM 1958 N N . PRO A 1 265 ? 41.446 -28.878 8.884 1.00 76.56 265 PRO A N 1
ATOM 1959 C CA . PRO A 1 265 ? 40.804 -30.028 8.268 1.00 76.56 265 PRO A CA 1
ATOM 1960 C C . PRO A 1 265 ? 41.374 -30.263 6.865 1.00 76.56 265 PRO A C 1
ATOM 1962 O O . PRO A 1 265 ? 41.626 -29.319 6.113 1.00 76.56 265 PRO A O 1
ATOM 1965 N N . ALA A 1 266 ? 41.585 -31.536 6.524 1.00 80.25 266 ALA A N 1
ATOM 1966 C CA . ALA A 1 266 ? 42.048 -31.947 5.205 1.00 80.25 266 ALA A CA 1
ATOM 1967 C C . ALA A 1 266 ? 41.088 -31.439 4.108 1.00 80.25 266 ALA A C 1
ATOM 1969 O O . ALA A 1 266 ? 39.870 -31.434 4.320 1.00 80.25 266 ALA A O 1
ATOM 1970 N N . PRO A 1 267 ? 41.604 -31.011 2.941 1.00 83.31 267 PRO A N 1
ATOM 1971 C CA . PRO A 1 267 ? 40.766 -30.519 1.858 1.00 83.31 267 PRO A CA 1
ATOM 1972 C C . PRO A 1 267 ? 39.803 -31.618 1.380 1.00 83.31 267 PRO A C 1
ATOM 1974 O O . PRO A 1 267 ? 40.205 -32.781 1.270 1.00 83.31 267 PRO A O 1
ATOM 1977 N N . PRO A 1 268 ? 38.534 -31.276 1.093 1.00 83.19 268 PRO A N 1
ATOM 1978 C CA . PRO A 1 268 ? 37.563 -32.250 0.622 1.00 83.19 268 PRO A CA 1
ATOM 1979 C C . PRO A 1 268 ? 37.970 -32.810 -0.752 1.00 83.19 268 PRO A C 1
ATOM 1981 O O . PRO A 1 268 ? 38.580 -32.097 -1.557 1.00 83.19 268 PRO A O 1
ATOM 1984 N N . PRO A 1 269 ? 37.621 -34.074 -1.049 1.00 81.38 269 PRO A N 1
ATOM 1985 C CA . PRO A 1 269 ? 37.874 -34.669 -2.353 1.00 81.38 269 PRO A CA 1
ATOM 1986 C C . PRO A 1 269 ? 37.133 -33.897 -3.453 1.00 81.38 269 PRO A C 1
ATOM 1988 O O . PRO A 1 269 ? 35.980 -33.495 -3.286 1.00 81.38 269 PRO A O 1
ATOM 1991 N N . LEU A 1 270 ? 37.810 -33.695 -4.585 1.00 82.56 270 LEU A N 1
ATOM 1992 C CA . LEU A 1 270 ? 37.256 -33.047 -5.773 1.00 82.56 270 LEU A CA 1
ATOM 1993 C C . LEU A 1 270 ? 35.983 -33.771 -6.229 1.00 82.56 270 LEU A C 1
ATOM 1995 O O . LEU A 1 270 ? 35.996 -34.978 -6.475 1.00 82.56 270 LEU A O 1
ATOM 1999 N N . ALA A 1 271 ? 34.886 -33.022 -6.341 1.00 81.31 271 ALA A N 1
ATOM 2000 C CA . ALA A 1 271 ? 33.623 -33.552 -6.829 1.00 81.31 271 ALA A CA 1
ATOM 2001 C C . ALA A 1 271 ? 33.768 -34.063 -8.279 1.00 81.31 271 ALA A C 1
ATOM 2003 O O . ALA A 1 271 ? 34.475 -33.441 -9.080 1.00 81.31 271 ALA A O 1
ATOM 2004 N N . PRO A 1 272 ? 33.095 -35.171 -8.641 1.00 82.00 272 PRO A N 1
ATOM 2005 C CA . PRO A 1 272 ? 33.088 -35.671 -10.009 1.00 82.00 272 PRO A CA 1
ATOM 2006 C C . PRO A 1 272 ? 32.488 -34.624 -10.957 1.00 82.00 272 PRO A C 1
ATOM 2008 O O . PRO A 1 272 ? 31.457 -34.016 -10.665 1.00 82.00 272 PRO A O 1
ATOM 2011 N N . GLY A 1 273 ? 33.161 -34.400 -12.089 1.00 87.44 273 GLY A N 1
ATOM 2012 C CA . GLY A 1 273 ? 32.748 -33.419 -13.091 1.00 87.44 273 GLY A CA 1
ATOM 2013 C C . GLY A 1 273 ? 31.364 -33.718 -13.690 1.00 87.44 273 GLY A C 1
ATOM 2014 O O . GLY A 1 273 ? 30.928 -34.873 -13.699 1.00 87.44 273 GLY A O 1
ATOM 2015 N N . PRO A 1 274 ? 30.657 -32.692 -14.198 1.00 85.44 274 PRO A N 1
ATOM 2016 C CA . PRO A 1 274 ? 29.325 -32.859 -14.765 1.00 85.44 274 PRO A CA 1
ATOM 2017 C C . PRO A 1 274 ? 29.346 -33.763 -16.012 1.00 85.44 274 PRO A C 1
ATOM 2019 O O . PRO A 1 274 ? 30.303 -33.719 -16.791 1.00 85.44 274 PRO A O 1
ATOM 2022 N N . PRO A 1 275 ? 28.288 -34.564 -16.236 1.00 86.19 275 PRO A N 1
ATOM 2023 C CA . PRO A 1 275 ? 28.188 -35.419 -17.410 1.00 86.19 275 PRO A CA 1
ATOM 2024 C C . PRO A 1 275 ? 28.068 -34.592 -18.704 1.00 86.19 275 PRO A C 1
ATOM 2026 O O . PRO A 1 275 ? 27.509 -33.490 -18.690 1.00 86.19 275 PRO A O 1
ATOM 2029 N N . PRO A 1 276 ? 28.556 -35.117 -19.841 1.00 84.62 276 PRO A N 1
ATOM 2030 C CA . PRO A 1 276 ? 28.475 -34.438 -21.128 1.00 84.62 276 PRO A CA 1
ATOM 2031 C C . PRO A 1 276 ? 27.019 -34.243 -21.577 1.00 84.62 276 PRO A C 1
ATOM 2033 O O . PRO A 1 276 ? 26.168 -35.120 -21.411 1.00 84.62 276 PRO A O 1
ATOM 2036 N N . LEU A 1 277 ? 26.739 -33.079 -22.170 1.00 85.94 277 LEU A N 1
ATOM 2037 C CA . LEU A 1 277 ? 25.410 -32.722 -22.664 1.00 85.94 277 LEU A CA 1
ATOM 2038 C C . LEU A 1 277 ? 24.972 -33.629 -23.831 1.00 85.94 277 LEU A C 1
ATOM 2040 O O . LEU A 1 277 ? 25.789 -33.964 -24.694 1.00 85.94 277 LEU A O 1
ATOM 2044 N N . PRO A 1 278 ? 23.678 -33.991 -23.910 1.00 84.44 278 PRO A N 1
ATOM 2045 C CA . PRO A 1 278 ? 23.156 -34.792 -25.008 1.00 84.44 278 PRO A CA 1
ATOM 2046 C C . PRO A 1 278 ? 23.148 -34.008 -26.335 1.00 84.44 278 PRO A C 1
ATOM 2048 O O . PRO A 1 278 ? 22.928 -32.793 -26.344 1.00 84.44 278 PRO A O 1
ATOM 2051 N N . PRO A 1 279 ? 23.328 -34.693 -27.480 1.00 84.69 279 PRO A N 1
ATOM 2052 C CA . PRO A 1 279 ? 23.352 -34.051 -28.788 1.00 84.69 279 PRO A CA 1
ATOM 2053 C C . PRO A 1 279 ? 21.976 -33.481 -29.189 1.00 84.69 279 PRO A C 1
ATOM 2055 O O . PRO A 1 279 ? 20.929 -34.028 -28.821 1.00 84.69 279 PRO A O 1
ATOM 2058 N N . PRO A 1 280 ? 21.946 -32.399 -29.989 1.00 78.69 280 PRO A N 1
ATOM 2059 C CA . PRO A 1 280 ? 20.710 -31.736 -30.390 1.00 78.69 280 PRO A CA 1
ATOM 2060 C C . PRO A 1 280 ? 19.847 -32.628 -31.296 1.00 78.69 280 PRO A C 1
ATOM 2062 O O . PRO A 1 280 ? 20.296 -33.155 -32.317 1.00 78.69 280 PRO A O 1
ATOM 2065 N N . LYS A 1 281 ? 18.562 -32.763 -30.944 1.00 75.50 281 LYS A N 1
ATOM 2066 C CA . LYS A 1 281 ? 17.571 -33.511 -31.730 1.00 75.50 281 LYS A CA 1
ATOM 2067 C C . LYS A 1 281 ? 17.293 -32.789 -33.055 1.00 75.50 281 LYS A C 1
ATOM 2069 O O . LYS A 1 281 ? 16.796 -31.663 -33.070 1.00 75.50 281 LYS A O 1
ATOM 2074 N N . LYS A 1 282 ? 17.581 -33.454 -34.179 1.00 69.94 282 LYS A N 1
ATOM 2075 C CA . LYS A 1 282 ? 17.288 -32.956 -35.533 1.00 69.94 282 LYS A CA 1
ATOM 2076 C C . LYS A 1 282 ? 15.771 -32.807 -35.714 1.00 69.94 282 LYS A C 1
ATOM 2078 O O . LYS A 1 282 ? 15.026 -33.779 -35.639 1.00 69.94 282 LYS A O 1
ATOM 2083 N N . ARG A 1 283 ? 15.309 -31.576 -35.946 1.00 68.81 283 ARG A N 1
ATOM 2084 C CA . ARG A 1 283 ? 13.899 -31.243 -36.196 1.00 68.81 283 ARG A CA 1
ATOM 2085 C C . ARG A 1 283 ? 13.516 -31.661 -37.622 1.00 68.81 283 ARG A C 1
ATOM 2087 O O . ARG A 1 283 ? 13.876 -30.988 -38.585 1.00 68.81 283 ARG A O 1
ATOM 2094 N N . THR A 1 284 ? 12.777 -32.758 -37.769 1.00 72.81 284 THR A N 1
ATOM 2095 C CA . THR A 1 284 ? 12.231 -33.201 -39.062 1.00 72.81 284 THR A CA 1
ATOM 2096 C C . THR A 1 284 ? 11.153 -32.222 -39.531 1.00 72.81 284 THR A C 1
ATOM 2098 O O . THR A 1 284 ? 10.069 -32.124 -38.956 1.00 72.81 284 THR A O 1
ATOM 2101 N N . ARG A 1 285 ? 11.467 -31.454 -40.577 1.00 66.62 285 ARG A N 1
ATOM 2102 C CA . ARG A 1 285 ? 10.584 -30.445 -41.170 1.00 66.62 285 ARG A CA 1
ATOM 2103 C C . ARG A 1 285 ? 9.507 -31.150 -42.001 1.00 66.62 285 ARG A C 1
ATOM 2105 O O . ARG A 1 285 ? 9.748 -31.560 -43.132 1.00 66.62 285 ARG A O 1
ATOM 2112 N N . ARG A 1 286 ? 8.312 -31.318 -41.430 1.00 68.12 286 ARG A N 1
ATOM 2113 C CA . ARG A 1 286 ? 7.155 -31.911 -42.115 1.00 68.12 286 ARG A CA 1
ATOM 2114 C C . ARG A 1 286 ? 6.614 -30.907 -43.143 1.00 68.12 286 ARG A C 1
ATOM 2116 O O . ARG A 1 286 ? 5.924 -29.958 -42.785 1.00 68.12 286 ARG A O 1
ATOM 2123 N N . ARG A 1 287 ? 6.973 -31.087 -44.419 1.00 65.50 287 ARG A N 1
ATOM 2124 C CA . ARG A 1 287 ? 6.372 -30.373 -45.559 1.00 65.50 287 ARG A CA 1
ATOM 2125 C C . ARG A 1 287 ? 4.913 -30.827 -45.691 1.00 65.50 287 ARG A C 1
ATOM 2127 O O . ARG A 1 287 ? 4.673 -32.002 -45.955 1.00 65.50 287 ARG A O 1
ATOM 2134 N N . ARG A 1 288 ? 3.954 -29.921 -45.488 1.00 70.00 288 ARG A N 1
ATOM 2135 C CA . ARG A 1 288 ? 2.573 -30.119 -45.949 1.00 70.00 288 ARG A CA 1
ATOM 2136 C C . ARG A 1 288 ? 2.542 -29.837 -47.453 1.00 70.00 288 ARG A C 1
ATOM 2138 O O . ARG A 1 288 ? 3.090 -28.821 -47.879 1.00 70.00 288 ARG A O 1
ATOM 2145 N N . ARG A 1 289 ? 2.010 -30.793 -48.213 1.00 73.75 289 ARG A N 1
ATOM 2146 C CA . ARG A 1 289 ? 1.544 -30.594 -49.587 1.00 73.75 289 ARG A CA 1
ATOM 2147 C C . ARG A 1 289 ? 0.146 -30.000 -49.541 1.00 73.75 289 ARG A C 1
ATOM 2149 O O . ARG A 1 289 ? -0.553 -30.306 -48.547 1.00 73.75 289 ARG A O 1
#